Protein AF-A0A2G9TZW2-F1 (afdb_monomer)

InterPro domains:
  IPR001891 Malic oxidoreductase [PIRSF000106] (7-234)
  IPR001891 Malic oxidoreductase [PR00072] (48-66)
  IPR001891 Malic oxidoreductase [PR00072] (73-89)
  IPR001891 Malic oxidoreductase [PR00072] (104-120)
  IPR001891 Malic oxidoreductase [PR00072] (206-222)
  IPR012301 Malic enzyme, N-terminal domain [PF00390] (7-67)
  IPR012301 Malic enzyme, N-terminal domain [SM01274] (1-67)
  IPR012302 Malic enzyme, NAD-binding [PF03949] (77-234)
  IPR012302 Malic enzyme, NAD-binding [SM00919] (77-276)
  IPR015884 Malic enzyme, conserved site [PS00331] (73-89)
  IPR036291 NAD(P)-binding domain superfamily [SSF51735] (77-234)
  IPR037062 Malic enzyme, N-terminal domain superfamily [G3DSA:3.40.50.10380] (5-74)
  IPR046346 Aminoacid dehydrogenase-like, N-terminal domain superfamily [SSF53223] (7-76)

Sequence (279 aa):
MNTIFLKKYLEDPLYIGLRRKRVRGEEYERLVDNFMKAVTKKFGRDTLIQFEDFAFPNAFKFLDKYREDYCTFNDDIQGTAAVIVAGLLTTTRITKKKLCEQKFLFHGAGAAGLGIAQLMVMQMVSEGASEEQARNNIYMIDIDGLVTKKRAQNMTERHRLFAKDLPESKNLLEIVKTVKPAGLIGVSTQGGAFTAEVIKEMADINERPIIFPLSNPTSKSECTAEQAITGTDELYVRHQIYDTNYEDLINKEWKWPDEDCKAGAIPVPELERSSMGDE

Solvent-accessible surface area (backbone atoms only — not comparable to full-atom values): 16134 Å² total; per-residue (Å²): 120,72,68,61,63,54,49,52,51,62,69,36,90,83,52,88,66,79,81,62,82,84,76,67,64,68,69,42,52,51,50,52,53,50,47,57,51,49,50,32,72,72,71,35,68,81,48,78,47,77,49,73,94,54,60,59,74,55,40,54,52,51,48,72,68,36,52,89,82,40,43,48,52,37,46,63,31,52,49,47,15,50,57,50,49,54,50,52,58,55,46,27,75,73,69,73,44,57,70,63,78,42,33,36,35,29,43,16,63,46,52,40,35,49,29,30,51,53,51,47,30,55,50,12,33,75,75,70,39,51,67,67,57,26,33,68,29,38,42,38,21,45,101,86,13,47,46,19,54,81,62,26,74,82,48,56,72,80,54,43,68,38,34,34,97,58,84,83,45,70,51,66,55,61,48,44,71,69,68,58,42,48,29,43,38,30,47,58,58,46,43,56,68,54,36,62,67,41,39,31,50,36,34,76,74,22,98,70,53,41,77,43,52,64,17,72,60,78,84,16,12,16,46,52,71,68,54,55,50,61,33,54,27,91,62,45,70,53,52,75,72,51,86,69,88,76,72,84,63,89,80,61,78,80,77,72,56,77,78,81,68,44,92,71,82,62,86,71,81,85,70,80,81,78,65,94,80,86,130

Organism: Teladorsagia circumcincta (NCBI:txid45464)

Secondary structure (DSSP, 8-state):
-HHHHHHHHHH-TT--S-SSPPP-THHHHHHHHHHHHHHHHHH-TT--EEE-S--HHHHHHHHHHHTTTSSEEEIIIIIHHHHHHHHHHHHHHHH---GGGS-EEEE--SHHHHHHHHHHHHHHHHTT--HHHHHHTEEEEETTEE-BHHHHTTS-HHHHTT-BSS-----HHHHHHHH--SEEEE-S--TT-S-HHHHHHHHHH-SS-EEEE--SSGGG-SS-HHHHHHHT-TTGGGTTTS-----S-TTS-----TTTT-TTSS---------S---

Radius of gyration: 23.58 Å; Cα contacts (8 Å, |Δi|>4): 342; chains: 1; bounding box: 51×52×68 Å

Nearest PDB structures (foldseek):
  1do8-assembly1_A  TM=9.635E-01  e=6.962E-24  Homo sapiens
  1gz3-assembly1_C  TM=9.416E-01  e=6.194E-24  Homo sapiens
  7bsj-assembly1_A  TM=9.462E-01  e=1.324E-23  Homo sapiens
  6c7n-assembly1_A  TM=9.562E-01  e=6.053E-23  Sorghum bicolor
  7bsl-assembly1_B  TM=8.968E-01  e=1.221E-22  Homo sapiens

Structure (mmCIF, N/CA/C/O backbone):
data_AF-A0A2G9TZW2-F1
#
_entry.id   AF-A0A2G9TZW2-F1
#
loop_
_atom_site.group_PDB
_atom_site.id
_atom_site.type_symbol
_atom_site.label_atom_id
_atom_site.label_alt_id
_atom_site.label_comp_id
_atom_site.label_asym_id
_atom_site.label_entity_id
_atom_site.label_seq_id
_atom_site.pdbx_PDB_ins_code
_atom_site.Cartn_x
_atom_site.Cartn_y
_atom_site.Cartn_z
_atom_site.occupancy
_atom_site.B_iso_or_equiv
_atom_site.auth_seq_id
_atom_site.auth_comp_id
_atom_site.auth_asym_id
_atom_site.auth_atom_id
_atom_site.pdbx_PDB_model_num
ATOM 1 N N . MET A 1 1 ? 21.580 -6.299 3.450 1.00 36.78 1 MET A N 1
ATOM 2 C CA . MET A 1 1 ? 20.956 -7.503 2.847 1.00 36.78 1 MET A CA 1
ATOM 3 C C . MET A 1 1 ? 21.078 -7.587 1.319 1.00 36.78 1 MET A C 1
ATOM 5 O O . MET A 1 1 ? 21.349 -8.676 0.837 1.00 36.78 1 MET A O 1
ATOM 9 N N . ASN A 1 2 ? 20.975 -6.493 0.545 1.00 49.06 2 ASN A N 1
ATOM 10 C CA . ASN A 1 2 ? 20.998 -6.551 -0.936 1.00 49.06 2 ASN A CA 1
ATOM 11 C C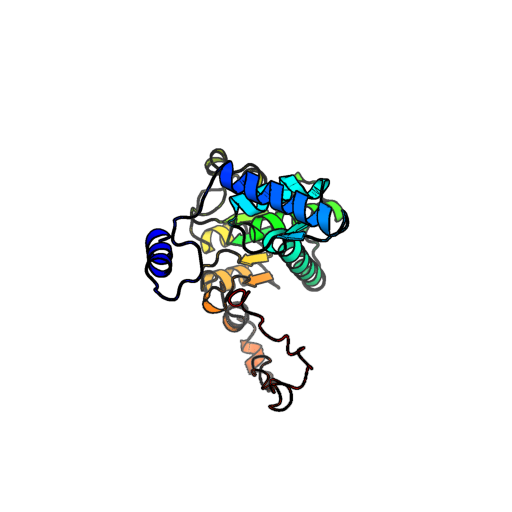 . ASN A 1 2 ? 22.300 -7.056 -1.597 1.00 49.06 2 ASN A C 1
ATOM 13 O O . ASN A 1 2 ? 22.262 -7.554 -2.720 1.00 49.06 2 ASN A O 1
ATOM 17 N N . THR A 1 3 ? 23.456 -6.953 -0.939 1.00 47.81 3 THR A N 1
ATOM 18 C CA . THR A 1 3 ? 24.751 -7.289 -1.561 1.00 47.81 3 THR A CA 1
ATOM 19 C C . THR A 1 3 ? 24.974 -8.797 -1.727 1.00 47.81 3 THR A C 1
ATOM 21 O O . THR A 1 3 ? 25.630 -9.214 -2.676 1.00 47.81 3 THR A O 1
ATOM 24 N N . ILE A 1 4 ? 24.404 -9.620 -0.839 1.00 53.19 4 ILE A N 1
ATOM 25 C CA . ILE A 1 4 ? 24.621 -11.078 -0.813 1.00 53.19 4 ILE A CA 1
ATOM 26 C C . ILE A 1 4 ? 23.813 -11.770 -1.922 1.00 53.19 4 ILE A C 1
ATOM 28 O O . ILE A 1 4 ? 24.345 -12.607 -2.645 1.00 53.19 4 ILE A O 1
ATOM 32 N N . PHE A 1 5 ? 22.555 -11.363 -2.123 1.00 55.28 5 PHE A N 1
ATOM 33 C CA . PHE A 1 5 ? 21.694 -11.917 -3.176 1.00 55.28 5 PHE A CA 1
ATOM 34 C C . PHE A 1 5 ? 22.174 -11.569 -4.586 1.00 55.28 5 PHE A C 1
ATOM 36 O O . PHE A 1 5 ? 22.116 -12.409 -5.479 1.00 55.28 5 PHE A O 1
ATOM 43 N N . LEU A 1 6 ? 22.683 -10.350 -4.795 1.00 63.16 6 LEU A N 1
ATOM 44 C CA . LEU A 1 6 ? 23.207 -9.958 -6.104 1.00 63.16 6 LEU A CA 1
ATOM 45 C C . LEU A 1 6 ? 24.474 -10.751 -6.455 1.00 63.16 6 LEU A C 1
ATOM 47 O O . LEU A 1 6 ? 24.647 -11.158 -7.599 1.00 63.16 6 LEU A O 1
ATOM 51 N N . LYS A 1 7 ? 25.337 -10.992 -5.460 1.00 70.75 7 LYS A N 1
ATOM 52 C CA . LYS A 1 7 ? 26.561 -11.780 -5.619 1.00 70.75 7 LYS A CA 1
ATOM 53 C C . LYS A 1 7 ? 26.242 -13.229 -6.005 1.00 70.75 7 LYS A C 1
ATOM 55 O O . LYS A 1 7 ? 26.821 -13.721 -6.965 1.00 70.75 7 LYS A O 1
ATOM 60 N N . LYS A 1 8 ? 25.233 -13.836 -5.362 1.00 83.25 8 LYS A N 1
ATOM 61 C CA . LYS A 1 8 ? 24.750 -15.193 -5.674 1.00 83.25 8 LYS A CA 1
ATOM 62 C C . LYS A 1 8 ? 24.439 -15.377 -7.164 1.00 83.25 8 LYS A C 1
ATOM 64 O O . LYS A 1 8 ? 24.926 -16.327 -7.752 1.00 83.25 8 LYS A O 1
ATOM 69 N N . TYR A 1 9 ? 23.673 -14.473 -7.779 1.00 87.06 9 TYR A N 1
ATOM 70 C CA . TYR A 1 9 ? 23.316 -14.606 -9.199 1.00 87.06 9 TYR A CA 1
ATOM 71 C C . TYR A 1 9 ? 24.458 -14.244 -10.153 1.00 87.06 9 TYR A C 1
ATOM 73 O O . TYR A 1 9 ? 24.595 -14.855 -11.204 1.00 87.06 9 TYR A O 1
ATOM 81 N N . LEU A 1 10 ? 25.294 -13.260 -9.810 1.00 90.50 10 LEU A N 1
ATOM 82 C CA . LEU A 1 10 ? 26.418 -12.878 -10.672 1.00 90.50 10 LEU A CA 1
ATOM 83 C C . LEU A 1 10 ? 27.490 -13.974 -10.758 1.00 90.50 10 LEU A C 1
ATOM 85 O O . LEU A 1 10 ? 28.136 -14.109 -11.800 1.00 90.50 10 LEU A O 1
ATOM 89 N N . GLU A 1 11 ? 27.650 -14.750 -9.686 1.00 92.12 11 GLU A N 1
ATOM 90 C CA . GLU A 1 11 ? 28.592 -15.870 -9.586 1.00 92.12 11 GLU A CA 1
ATOM 91 C C . GLU A 1 11 ? 27.993 -17.206 -10.049 1.00 92.12 11 GLU A C 1
ATOM 93 O O . GLU A 1 11 ? 28.741 -18.135 -10.339 1.00 92.12 11 GLU A O 1
ATOM 98 N N . ASP A 1 12 ? 26.667 -17.306 -10.170 1.00 93.25 12 ASP A N 1
ATOM 99 C CA . ASP A 1 12 ? 25.988 -18.526 -10.605 1.00 93.25 12 ASP A CA 1
ATOM 100 C C . ASP A 1 12 ? 26.312 -18.831 -12.082 1.00 93.25 12 ASP A C 1
ATOM 102 O O . ASP A 1 12 ? 25.974 -18.023 -12.959 1.00 93.25 12 ASP A O 1
ATOM 106 N N . PRO A 1 13 ? 26.957 -19.969 -12.411 1.00 93.94 13 PRO A N 1
ATOM 107 C CA . PRO A 1 13 ? 27.289 -20.324 -13.790 1.00 93.94 13 PRO A CA 1
ATOM 108 C C . PRO A 1 13 ? 26.048 -20.512 -14.675 1.00 93.94 13 PRO A C 1
ATOM 110 O O . PRO A 1 13 ? 26.146 -20.330 -15.887 1.00 93.94 13 PRO A O 1
ATOM 113 N N . LEU A 1 14 ? 24.879 -20.782 -14.088 1.00 95.12 14 LEU A N 1
ATOM 114 C CA . LEU A 1 14 ? 23.610 -20.950 -14.799 1.00 95.12 14 LEU A CA 1
ATOM 115 C C . LEU A 1 14 ? 22.842 -19.633 -14.992 1.00 95.12 14 LEU A C 1
ATOM 117 O O . LEU A 1 14 ? 21.793 -19.620 -15.636 1.00 95.12 14 LEU A O 1
ATOM 121 N N . TYR A 1 15 ? 23.341 -18.507 -14.470 1.00 93.25 15 TYR A N 1
ATOM 122 C CA . TYR A 1 15 ? 22.690 -17.212 -14.662 1.00 93.25 15 TYR A CA 1
ATOM 123 C C . TYR A 1 15 ? 22.727 -16.766 -16.132 1.00 93.25 15 TYR A C 1
ATOM 125 O O . TYR A 1 15 ? 23.794 -16.524 -16.699 1.00 93.25 15 TYR A O 1
ATOM 133 N N . ILE A 1 16 ? 21.539 -16.609 -16.724 1.00 95.31 16 ILE A N 1
ATOM 134 C CA . ILE A 1 16 ? 21.331 -16.257 -18.142 1.00 95.31 16 ILE A CA 1
ATOM 135 C C . ILE A 1 16 ? 21.300 -14.745 -18.420 1.00 95.31 16 ILE A C 1
ATOM 137 O O . ILE A 1 16 ? 21.176 -14.320 -19.566 1.00 95.31 16 ILE A O 1
ATOM 141 N N . GLY A 1 17 ? 21.359 -13.915 -17.375 1.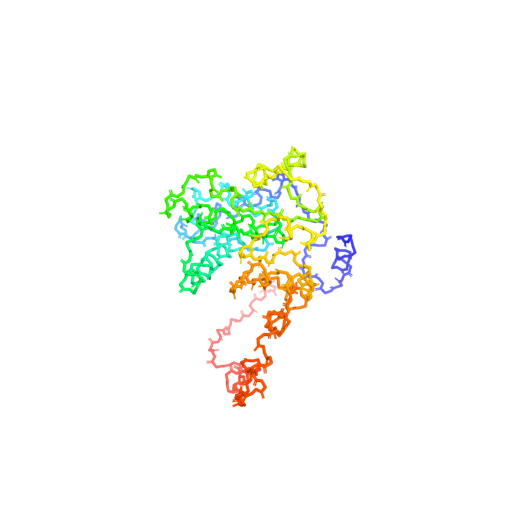00 93.88 17 GLY A N 1
ATOM 142 C CA . GLY A 1 17 ? 21.309 -12.461 -17.505 1.00 93.88 17 GLY A CA 1
ATOM 143 C C . GLY A 1 17 ? 22.675 -11.821 -17.761 1.00 93.88 17 GLY A C 1
ATOM 144 O O . GLY A 1 17 ? 23.725 -12.462 -17.726 1.00 93.88 17 GLY A O 1
ATOM 145 N N . LEU A 1 18 ? 22.678 -10.499 -17.953 1.00 93.62 18 LEU A N 1
ATOM 146 C CA . LEU A 1 18 ? 23.921 -9.731 -18.031 1.00 93.62 18 LEU A CA 1
ATOM 147 C C . LEU A 1 18 ? 24.668 -9.808 -16.691 1.00 93.62 18 LEU A C 1
ATOM 149 O O . LEU A 1 18 ? 24.161 -9.344 -15.669 1.00 93.62 18 LEU A O 1
ATOM 153 N N . ARG A 1 19 ? 25.899 -10.332 -16.703 1.00 93.62 19 ARG A N 1
ATOM 154 C CA . ARG A 1 19 ? 26.764 -10.482 -15.516 1.00 93.62 19 ARG A CA 1
ATOM 155 C C . ARG A 1 19 ? 27.387 -9.155 -15.075 1.00 93.62 19 ARG A C 1
ATOM 157 O O . ARG A 1 19 ? 28.601 -8.975 -15.069 1.00 93.62 19 ARG A O 1
ATOM 164 N N . ARG A 1 20 ? 26.537 -8.198 -14.714 1.00 91.31 20 ARG A N 1
ATOM 165 C CA . ARG A 1 20 ? 26.920 -6.882 -14.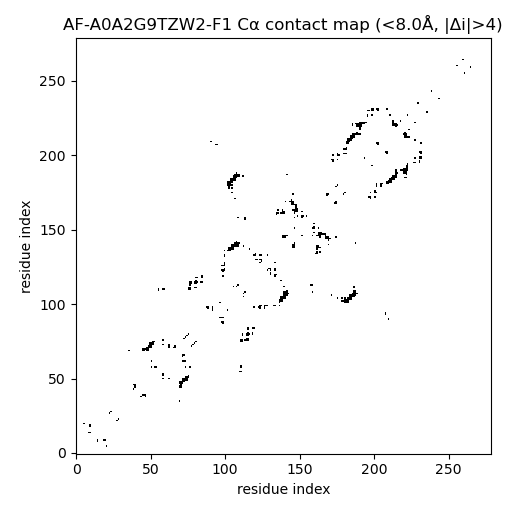191 1.00 91.31 20 ARG A CA 1
ATOM 166 C C . ARG A 1 20 ? 25.906 -6.387 -13.168 1.00 91.31 20 ARG A C 1
ATOM 168 O O . ARG A 1 20 ? 24.761 -6.834 -13.128 1.00 91.31 20 ARG A O 1
ATOM 175 N N . LYS A 1 21 ? 26.308 -5.412 -12.351 1.00 91.69 21 LYS A N 1
ATOM 176 C CA . LYS A 1 21 ? 25.358 -4.695 -11.490 1.00 91.69 21 LYS A CA 1
ATOM 177 C C . LYS A 1 21 ? 24.319 -3.973 -12.352 1.00 91.69 21 LYS A C 1
ATOM 179 O O . LYS A 1 21 ? 24.602 -3.562 -13.476 1.00 91.69 21 LYS A O 1
ATOM 184 N N . ARG A 1 22 ? 23.109 -3.811 -11.810 1.00 92.44 22 ARG A N 1
ATOM 185 C CA . ARG A 1 22 ? 22.020 -3.131 -12.517 1.00 92.44 22 ARG A CA 1
ATOM 186 C C . ARG A 1 22 ? 22.406 -1.679 -12.817 1.00 92.44 22 ARG A C 1
ATOM 188 O O . ARG A 1 22 ? 22.828 -0.959 -11.917 1.00 92.44 22 ARG A O 1
ATOM 195 N N . VAL A 1 23 ? 22.192 -1.264 -14.061 1.00 94.38 23 VAL A N 1
ATOM 196 C CA . VAL A 1 23 ? 22.329 0.131 -14.500 1.00 94.38 23 VAL A CA 1
ATOM 197 C C . VAL A 1 23 ? 21.243 0.992 -13.838 1.00 94.38 23 VAL A C 1
ATOM 199 O O . VAL A 1 23 ? 20.146 0.507 -13.523 1.00 94.38 23 VAL A O 1
ATOM 202 N N . ARG A 1 24 ? 21.574 2.256 -13.565 1.00 93.44 24 ARG A N 1
ATOM 203 C CA . ARG A 1 24 ? 20.726 3.255 -12.896 1.00 93.44 24 ARG A CA 1
ATOM 204 C C . ARG A 1 24 ? 20.921 4.623 -13.554 1.00 93.44 24 ARG A C 1
ATOM 206 O O . ARG A 1 24 ? 21.894 4.818 -14.273 1.00 93.44 24 ARG A O 1
ATOM 213 N N . GLY A 1 25 ? 20.016 5.556 -13.269 1.00 94.88 25 GLY A N 1
ATOM 214 C CA . GLY A 1 25 ? 20.055 6.911 -13.818 1.00 94.88 25 GLY A CA 1
ATOM 215 C C . GLY A 1 25 ? 19.659 6.963 -15.292 1.00 94.88 25 GLY A C 1
ATOM 216 O O . GLY A 1 25 ? 18.919 6.105 -15.777 1.00 94.88 25 GLY A O 1
ATOM 217 N N . GLU A 1 26 ? 20.179 7.961 -16.001 1.00 96.62 26 GLU A N 1
ATOM 218 C CA . GLU A 1 26 ? 19.760 8.313 -17.362 1.00 96.62 26 GLU A CA 1
ATOM 219 C C . GLU A 1 26 ? 19.862 7.159 -18.362 1.00 96.62 26 GLU A C 1
ATOM 221 O O . GLU A 1 26 ? 18.989 7.007 -19.211 1.00 96.62 26 GLU A O 1
ATOM 226 N N . GLU A 1 27 ? 20.886 6.307 -18.261 1.00 97.25 27 GLU A N 1
ATOM 227 C CA . GLU A 1 27 ? 21.040 5.171 -19.178 1.00 97.25 27 GLU A CA 1
ATOM 228 C C . GLU A 1 27 ? 19.876 4.175 -19.044 1.00 97.25 27 GLU A C 1
ATOM 230 O O . GLU A 1 27 ? 19.340 3.704 -20.049 1.00 97.25 27 GLU A O 1
ATOM 235 N N . TYR A 1 28 ? 19.448 3.893 -17.810 1.00 96.75 28 TYR A N 1
ATOM 236 C CA . TYR A 1 28 ? 18.304 3.021 -17.542 1.00 96.75 28 TYR A CA 1
ATOM 237 C C . TYR A 1 28 ? 16.990 3.672 -17.981 1.00 96.75 28 TYR A C 1
ATOM 239 O O . TYR A 1 28 ? 16.150 3.022 -18.595 1.00 96.75 28 TYR A O 1
ATOM 247 N N . GLU A 1 29 ? 16.825 4.964 -17.717 1.00 96.56 29 GLU A N 1
ATOM 248 C CA . GLU A 1 29 ? 15.613 5.698 -18.091 1.00 96.56 29 GLU A CA 1
ATOM 249 C C . GLU A 1 29 ? 15.457 5.804 -19.605 1.00 96.56 29 GLU A C 1
ATOM 251 O O . GLU A 1 29 ? 14.374 5.551 -20.127 1.00 96.56 29 GLU A O 1
ATOM 256 N N . ARG A 1 30 ? 16.557 6.065 -20.317 1.00 98.06 30 ARG A N 1
ATOM 257 C CA . ARG A 1 30 ? 16.596 6.087 -21.780 1.00 98.06 30 ARG A CA 1
ATOM 258 C C . ARG A 1 30 ? 16.253 4.727 -22.383 1.00 98.06 30 ARG A C 1
ATOM 260 O O . ARG A 1 30 ? 15.602 4.678 -23.424 1.00 98.06 30 ARG A O 1
ATOM 267 N N . LEU A 1 31 ? 16.682 3.630 -21.753 1.00 98.31 31 LEU A N 1
ATOM 268 C CA . LEU A 1 31 ? 16.293 2.285 -22.182 1.00 98.31 31 LEU A CA 1
ATOM 269 C C . LEU A 1 31 ? 14.773 2.103 -22.094 1.00 98.31 31 LEU A C 1
ATOM 271 O O . LEU A 1 31 ? 14.167 1.659 -23.067 1.00 98.31 31 LEU A O 1
ATOM 275 N N . VAL A 1 32 ? 14.164 2.474 -20.964 1.00 98.00 32 VAL A N 1
ATOM 276 C CA . VAL A 1 32 ? 12.708 2.362 -20.781 1.00 98.00 32 VAL A CA 1
ATOM 277 C C . VAL A 1 32 ? 11.967 3.291 -21.749 1.00 98.00 32 VAL A C 1
ATOM 279 O O . VAL A 1 32 ? 11.031 2.848 -22.405 1.00 98.00 32 VAL A O 1
ATOM 282 N N . ASP A 1 33 ? 12.430 4.529 -21.942 1.00 98.31 33 ASP A N 1
ATOM 283 C CA . ASP A 1 33 ? 11.847 5.465 -22.916 1.00 98.31 33 ASP A CA 1
ATOM 284 C C . ASP A 1 33 ? 11.848 4.899 -24.338 1.00 98.31 33 ASP A C 1
ATOM 286 O O . ASP A 1 33 ? 10.854 4.976 -25.065 1.00 98.31 33 ASP A O 1
ATOM 290 N N . ASN A 1 34 ? 12.980 4.331 -24.754 1.00 98.56 34 ASN A N 1
ATOM 291 C CA . ASN A 1 34 ? 13.113 3.744 -26.080 1.00 98.56 34 ASN A CA 1
ATOM 292 C C . ASN A 1 34 ? 12.253 2.488 -26.228 1.00 98.56 34 ASN A C 1
ATOM 294 O O . ASN A 1 34 ? 11.700 2.276 -27.304 1.00 98.56 34 ASN A O 1
ATOM 298 N N . PHE A 1 35 ? 12.099 1.696 -25.165 1.00 98.50 35 PHE A N 1
ATOM 299 C CA . PHE A 1 35 ? 11.183 0.560 -25.149 1.00 98.50 35 PHE A CA 1
ATOM 300 C C . PHE A 1 35 ? 9.730 1.008 -25.375 1.00 98.50 35 PHE A C 1
ATOM 302 O O . PHE A 1 35 ? 9.099 0.526 -26.314 1.00 98.50 35 PHE A O 1
ATOM 309 N N . MET A 1 36 ? 9.236 1.993 -24.613 1.00 98.31 36 MET A N 1
ATOM 310 C CA . MET A 1 36 ? 7.868 2.521 -24.764 1.00 98.31 36 MET A CA 1
ATOM 311 C C . MET A 1 36 ? 7.607 3.029 -26.192 1.00 98.31 36 MET A C 1
ATOM 313 O O . MET A 1 36 ? 6.595 2.698 -26.821 1.00 98.31 36 MET A O 1
ATOM 317 N N . LYS A 1 37 ? 8.567 3.780 -26.750 1.00 98.38 37 LYS A N 1
ATOM 318 C CA . LYS A 1 37 ? 8.513 4.280 -28.134 1.00 98.38 37 LYS A CA 1
ATOM 319 C C . LYS A 1 37 ? 8.538 3.153 -29.164 1.00 98.38 37 LYS A C 1
ATOM 321 O O . LYS A 1 37 ? 7.800 3.208 -30.143 1.00 98.38 37 LYS A O 1
ATOM 326 N N . ALA A 1 38 ? 9.395 2.150 -28.985 1.00 98.62 38 ALA A N 1
ATOM 327 C CA . ALA A 1 38 ? 9.546 1.055 -29.938 1.00 98.62 38 ALA A CA 1
ATOM 328 C C . ALA A 1 38 ? 8.298 0.165 -29.986 1.00 98.62 38 ALA A C 1
ATOM 330 O O . ALA A 1 38 ? 7.826 -0.147 -31.079 1.00 98.62 38 ALA A O 1
ATOM 331 N N . VAL A 1 39 ? 7.744 -0.189 -28.821 1.00 98.38 39 VAL A N 1
ATOM 332 C CA . VAL A 1 39 ? 6.527 -1.007 -28.711 1.00 98.38 39 VAL A CA 1
ATOM 333 C C . VAL A 1 39 ? 5.363 -0.311 -29.408 1.00 98.38 39 VAL A C 1
ATOM 335 O O . VAL A 1 39 ? 4.781 -0.872 -30.332 1.00 98.38 39 VAL A O 1
ATOM 338 N N . THR A 1 40 ? 5.088 0.948 -29.064 1.00 97.88 40 THR A N 1
ATOM 339 C CA . THR A 1 40 ? 3.978 1.690 -29.686 1.00 97.88 40 THR A CA 1
ATOM 340 C C . THR A 1 40 ? 4.199 2.000 -31.163 1.00 97.88 40 THR A C 1
ATOM 342 O O . THR A 1 40 ? 3.245 1.989 -31.938 1.00 97.88 40 THR A O 1
ATOM 345 N N . LYS A 1 41 ? 5.447 2.222 -31.600 1.00 98.12 41 LYS A N 1
ATOM 346 C CA . LYS A 1 41 ? 5.771 2.368 -33.029 1.00 98.12 41 LYS A CA 1
ATOM 347 C C . LYS A 1 41 ? 5.516 1.078 -33.812 1.00 98.12 41 LYS A C 1
ATOM 349 O O . LYS A 1 41 ? 5.153 1.151 -34.983 1.00 98.12 41 LYS A O 1
ATOM 354 N N . LYS A 1 42 ? 5.748 -0.087 -33.202 1.00 98.31 42 LYS A N 1
ATOM 355 C CA . LYS A 1 42 ? 5.620 -1.392 -33.863 1.00 98.31 42 LYS A CA 1
ATOM 356 C C . LYS A 1 42 ? 4.192 -1.935 -33.839 1.00 98.31 42 LYS A C 1
ATOM 358 O O . LYS A 1 42 ? 3.758 -2.486 -34.846 1.00 98.31 42 LYS A O 1
ATOM 363 N N . PHE A 1 43 ? 3.505 -1.805 -32.707 1.00 97.94 43 PHE A N 1
ATOM 364 C CA . PHE A 1 43 ? 2.227 -2.470 -32.436 1.00 97.94 43 PHE A CA 1
ATOM 365 C C . PHE A 1 43 ? 1.036 -1.504 -32.349 1.00 97.94 43 PHE A C 1
ATOM 367 O O . PHE A 1 43 ? -0.105 -1.946 -32.301 1.00 97.94 43 PHE A O 1
ATOM 374 N N . GLY A 1 44 ? 1.281 -0.192 -32.406 1.00 96.69 44 GLY A N 1
ATOM 375 C CA . GLY A 1 44 ? 0.250 0.843 -32.342 1.00 96.69 44 GLY A CA 1
ATOM 376 C C . GLY A 1 44 ? 0.170 1.517 -30.974 1.00 96.69 44 GLY A C 1
ATOM 377 O O . GLY A 1 44 ? 0.628 0.985 -29.960 1.00 96.69 44 GLY A O 1
ATOM 378 N N . ARG A 1 45 ? -0.407 2.724 -30.947 1.00 94.94 45 ARG A N 1
ATOM 379 C CA . ARG A 1 45 ? -0.525 3.547 -29.729 1.00 94.94 45 ARG A CA 1
ATOM 380 C C . ARG A 1 45 ? -1.439 2.941 -28.667 1.00 94.94 45 ARG A C 1
ATOM 382 O O . ARG A 1 45 ? -1.182 3.152 -27.488 1.00 94.94 45 ARG A O 1
ATOM 389 N N . ASP A 1 46 ? -2.409 2.136 -29.084 1.00 95.25 46 ASP A N 1
ATOM 390 C CA . ASP A 1 46 ? -3.378 1.482 -28.197 1.00 95.25 46 ASP A CA 1
ATOM 391 C C . ASP A 1 46 ? -2.840 0.183 -27.570 1.00 95.25 46 ASP A C 1
ATOM 393 O O . ASP A 1 46 ? -3.566 -0.531 -26.883 1.00 95.25 46 ASP A O 1
ATOM 397 N N . THR A 1 47 ? -1.564 -0.149 -27.802 1.00 98.19 47 THR A N 1
ATOM 398 C CA . THR A 1 47 ? -0.929 -1.320 -27.186 1.00 98.19 47 THR A CA 1
ATOM 399 C C . THR A 1 47 ? -0.856 -1.134 -25.675 1.00 98.19 47 THR A C 1
ATOM 401 O O . THR A 1 47 ? -0.174 -0.226 -25.198 1.00 98.19 47 THR A O 1
ATOM 404 N N . LEU A 1 48 ? -1.506 -2.031 -24.934 1.00 98.00 48 LEU A N 1
ATOM 405 C CA . LEU A 1 48 ? -1.430 -2.079 -23.480 1.00 98.00 48 LEU A CA 1
ATOM 406 C C . LEU A 1 48 ? -0.026 -2.501 -23.026 1.00 98.00 48 LEU A C 1
ATOM 408 O O . LEU A 1 48 ? 0.458 -3.573 -23.391 1.00 98.00 48 LEU A O 1
ATOM 412 N N . ILE A 1 49 ? 0.608 -1.676 -22.194 1.00 98.19 49 ILE A N 1
ATOM 413 C CA . ILE A 1 49 ? 1.898 -1.973 -21.562 1.00 98.19 49 ILE A CA 1
ATOM 414 C C . ILE A 1 49 ? 1.695 -2.024 -20.048 1.00 98.19 49 ILE A C 1
ATOM 416 O O . ILE A 1 49 ? 1.511 -0.990 -19.410 1.00 98.19 49 ILE A O 1
ATOM 420 N N . GLN A 1 50 ? 1.745 -3.218 -19.464 1.00 97.38 50 GLN A N 1
ATOM 421 C CA . GLN A 1 50 ? 1.683 -3.409 -18.015 1.00 97.38 50 GLN A CA 1
ATOM 422 C C . GLN A 1 50 ? 3.098 -3.404 -17.419 1.00 97.38 50 GLN A C 1
ATOM 424 O O . GLN A 1 50 ? 3.966 -4.159 -17.860 1.00 97.38 50 GLN A O 1
ATOM 429 N N . PHE A 1 51 ? 3.333 -2.558 -16.415 1.00 95.38 51 PHE A N 1
ATOM 430 C CA . PHE A 1 51 ? 4.552 -2.588 -15.604 1.00 95.38 51 PHE A CA 1
ATOM 431 C C . PHE A 1 51 ? 4.370 -3.520 -14.405 1.00 95.38 51 PHE A C 1
ATOM 433 O O . PHE A 1 51 ? 3.424 -3.328 -13.648 1.00 95.38 51 PHE A O 1
ATOM 440 N N . GLU A 1 52 ? 5.332 -4.415 -14.182 1.00 92.12 52 GLU A N 1
ATOM 441 C CA . GLU A 1 52 ? 5.298 -5.437 -13.126 1.00 92.12 52 GLU A CA 1
ATOM 442 C C . GLU A 1 52 ? 6.656 -5.551 -12.419 1.00 92.12 52 GLU A C 1
ATOM 444 O O . GLU A 1 52 ? 7.701 -5.451 -13.076 1.00 92.12 52 GLU A O 1
ATOM 449 N N . ASP A 1 53 ? 6.666 -5.772 -11.102 1.00 86.81 53 ASP A N 1
ATOM 450 C CA . ASP A 1 53 ? 7.854 -6.101 -10.299 1.00 86.81 53 ASP A CA 1
ATOM 451 C C . ASP A 1 53 ? 8.988 -5.051 -10.368 1.00 86.81 53 ASP A C 1
ATOM 453 O O . ASP A 1 53 ? 10.188 -5.326 -10.197 1.00 86.81 53 ASP A O 1
ATOM 457 N N . PHE A 1 54 ? 8.629 -3.783 -10.593 1.00 88.88 54 PHE A N 1
ATOM 458 C CA . PHE A 1 54 ? 9.585 -2.681 -10.518 1.00 88.88 54 PHE A CA 1
ATOM 459 C C . PHE A 1 54 ? 9.860 -2.307 -9.061 1.00 88.88 54 PHE A C 1
ATOM 461 O O . PHE A 1 54 ? 8.964 -2.178 -8.232 1.00 88.88 54 PHE A O 1
ATOM 468 N N . ALA A 1 55 ? 11.129 -2.025 -8.748 1.00 84.12 55 ALA A N 1
ATOM 469 C CA . ALA A 1 55 ? 11.481 -1.462 -7.448 1.00 84.12 55 ALA A CA 1
ATOM 470 C C . ALA A 1 55 ? 10.676 -0.176 -7.188 1.00 84.12 55 ALA A C 1
ATOM 472 O O . ALA A 1 55 ? 10.589 0.676 -8.072 1.00 84.12 55 ALA A O 1
ATOM 473 N N . PHE A 1 56 ? 10.168 -0.017 -5.961 1.00 78.69 56 PHE A N 1
ATOM 474 C CA . PHE A 1 56 ? 9.240 1.049 -5.556 1.00 78.69 56 PHE A CA 1
ATOM 475 C C . PHE A 1 56 ? 9.501 2.441 -6.172 1.00 78.69 56 P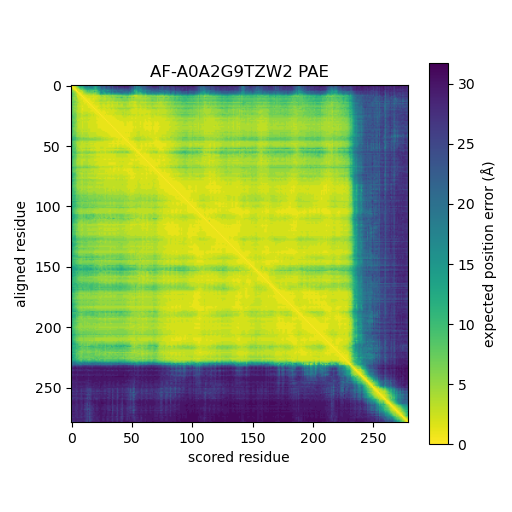HE A C 1
ATOM 477 O O . PHE A 1 56 ? 8.573 2.995 -6.764 1.00 78.69 56 PHE A O 1
ATOM 484 N N . PRO A 1 57 ? 10.727 3.016 -6.118 1.00 83.81 57 PRO A N 1
ATOM 485 C CA . PRO A 1 57 ? 10.966 4.342 -6.690 1.00 83.81 57 PRO A CA 1
ATOM 486 C C . PRO A 1 57 ? 10.765 4.390 -8.209 1.00 83.81 57 PRO A C 1
ATOM 488 O O . PRO A 1 57 ? 10.310 5.397 -8.740 1.00 83.81 57 PRO A O 1
ATOM 491 N N . ASN A 1 58 ? 11.094 3.302 -8.908 1.00 89.69 58 ASN A N 1
ATOM 492 C CA . ASN A 1 58 ? 10.967 3.210 -10.358 1.00 89.69 58 ASN A CA 1
ATOM 493 C C . ASN A 1 58 ? 9.522 2.942 -10.784 1.00 89.69 58 ASN A C 1
ATOM 495 O O . ASN A 1 58 ? 9.101 3.501 -11.791 1.00 89.69 58 ASN A O 1
ATOM 499 N N . ALA A 1 59 ? 8.777 2.126 -10.029 1.00 89.06 59 ALA A N 1
ATOM 500 C CA . ALA A 1 59 ? 7.380 1.817 -10.329 1.00 89.06 59 ALA A CA 1
ATOM 501 C C . ALA A 1 59 ? 6.537 3.101 -10.385 1.00 89.06 59 ALA A C 1
ATOM 503 O O . ALA A 1 59 ? 5.944 3.405 -11.416 1.00 89.06 59 ALA A O 1
ATOM 504 N N . PHE A 1 60 ? 6.590 3.926 -9.330 1.00 88.44 60 PHE A N 1
ATOM 505 C CA . PHE A 1 60 ? 5.897 5.219 -9.324 1.00 88.44 60 PHE A CA 1
ATOM 506 C C . PHE A 1 60 ? 6.453 6.192 -10.360 1.00 88.44 60 PHE A C 1
ATOM 508 O O . PHE A 1 60 ? 5.677 6.830 -11.061 1.00 88.44 60 PHE A O 1
ATOM 515 N N . LYS A 1 61 ? 7.783 6.284 -10.497 1.00 92.38 61 LYS A N 1
ATOM 516 C CA . LYS A 1 61 ? 8.405 7.184 -11.474 1.00 92.38 61 LYS A CA 1
ATOM 517 C C . LYS A 1 61 ? 7.924 6.909 -12.899 1.00 92.38 61 LYS A C 1
ATOM 519 O O . LYS A 1 61 ? 7.611 7.851 -13.619 1.00 92.38 61 LYS A O 1
ATOM 524 N N . PHE A 1 62 ? 7.906 5.648 -13.325 1.00 95.31 62 PHE A N 1
ATOM 525 C CA . PHE A 1 62 ? 7.491 5.298 -14.682 1.00 95.31 62 PHE A CA 1
ATOM 526 C C . PHE A 1 62 ? 5.982 5.353 -14.861 1.00 95.31 62 PHE A C 1
ATOM 528 O O . PHE A 1 62 ? 5.536 5.822 -15.904 1.00 95.31 62 PHE A O 1
ATOM 535 N N . LEU A 1 63 ? 5.208 4.965 -13.844 1.00 94.12 63 LEU A N 1
ATOM 536 C CA . LEU A 1 63 ? 3.762 5.138 -13.880 1.00 94.12 63 LEU A CA 1
ATOM 537 C C . LEU A 1 63 ? 3.399 6.615 -14.072 1.00 94.12 63 LEU A C 1
ATOM 539 O O . LEU A 1 63 ? 2.689 6.940 -15.015 1.00 94.12 63 LEU A O 1
ATOM 543 N N . ASP A 1 64 ? 3.944 7.513 -13.248 1.00 93.69 64 ASP A N 1
ATOM 544 C CA . ASP A 1 64 ? 3.677 8.954 -13.339 1.00 93.69 64 ASP A CA 1
ATOM 545 C C . ASP A 1 64 ? 4.152 9.548 -14.671 1.00 93.69 64 ASP A C 1
ATOM 547 O O . ASP A 1 64 ? 3.501 10.434 -15.218 1.00 93.69 64 ASP A O 1
ATOM 551 N N . LYS A 1 65 ? 5.266 9.044 -15.217 1.00 96.50 65 LYS A N 1
ATOM 552 C CA . LYS A 1 65 ? 5.818 9.521 -16.489 1.00 96.50 65 LYS A CA 1
ATOM 553 C C . LYS A 1 65 ? 4.982 9.112 -17.702 1.00 96.50 65 LYS A C 1
ATOM 555 O O . LYS A 1 65 ? 4.897 9.893 -18.639 1.00 96.50 65 LYS A O 1
ATOM 560 N N . TYR A 1 66 ? 4.439 7.894 -17.732 1.00 97.50 66 TYR A N 1
ATOM 561 C CA . TYR A 1 66 ? 3.864 7.331 -18.962 1.00 97.50 66 TYR A CA 1
ATOM 562 C C . TYR A 1 66 ? 2.337 7.241 -18.975 1.00 97.50 66 TYR A C 1
ATOM 564 O O . TYR A 1 66 ? 1.773 7.115 -20.060 1.00 97.50 66 TYR A O 1
ATOM 572 N N . ARG A 1 67 ? 1.667 7.313 -17.818 1.00 94.81 67 ARG A N 1
ATOM 573 C CA . ARG A 1 67 ? 0.209 7.111 -17.692 1.00 94.81 67 ARG A CA 1
ATOM 574 C C . ARG A 1 67 ? -0.663 8.028 -18.558 1.00 94.81 67 ARG A C 1
ATOM 576 O O . ARG A 1 67 ? -1.756 7.621 -18.920 1.00 94.81 67 ARG A O 1
ATOM 583 N N . GLU A 1 68 ? -0.197 9.235 -18.879 1.00 95.62 68 GLU A N 1
ATOM 584 C CA . GLU A 1 68 ? -0.961 10.197 -19.693 1.00 95.62 68 GLU A CA 1
ATOM 585 C C . GLU A 1 68 ? -0.647 10.086 -21.200 1.00 95.62 68 GLU A C 1
ATOM 587 O O . GLU A 1 68 ? -1.420 10.557 -22.028 1.00 95.62 68 GLU A O 1
ATOM 592 N N . ASP A 1 69 ? 0.468 9.443 -21.570 1.00 95.50 69 ASP A N 1
ATOM 593 C CA . ASP A 1 69 ? 0.975 9.389 -22.953 1.00 95.50 69 ASP A CA 1
ATOM 594 C C . ASP A 1 69 ? 0.839 8.002 -23.615 1.00 95.50 69 ASP A C 1
ATOM 596 O O . ASP A 1 69 ? 0.939 7.878 -24.845 1.00 95.50 69 ASP A O 1
ATOM 600 N N . TYR A 1 70 ? 0.665 6.950 -22.810 1.00 97.56 70 TYR A N 1
ATOM 601 C CA . TYR A 1 70 ? 0.632 5.548 -23.232 1.00 97.56 70 TYR A CA 1
ATOM 602 C C . TYR A 1 70 ? -0.544 4.812 -22.587 1.00 97.56 70 TYR A C 1
ATOM 604 O O . TYR A 1 70 ? -0.915 5.094 -21.450 1.00 97.56 70 TYR A O 1
ATOM 612 N N . CYS A 1 71 ? -1.078 3.796 -23.275 1.00 97.44 71 CYS A N 1
ATOM 613 C CA . CYS A 1 71 ? -1.994 2.835 -22.663 1.00 97.44 71 CYS A CA 1
ATOM 614 C C . CYS A 1 71 ? -1.203 1.943 -21.694 1.00 97.44 71 CYS A C 1
ATOM 616 O O . CYS A 1 71 ? -0.652 0.909 -22.073 1.00 97.44 71 CYS A O 1
ATOM 618 N N . THR A 1 72 ? -1.056 2.389 -20.448 1.00 96.69 72 THR A N 1
ATOM 619 C CA . THR A 1 72 ? -0.224 1.708 -19.459 1.00 96.69 72 THR A CA 1
ATOM 620 C C . THR A 1 72 ? -0.818 1.769 -18.065 1.00 96.69 72 THR A C 1
ATOM 622 O O . THR A 1 72 ? -1.513 2.716 -17.700 1.00 96.69 72 THR A O 1
ATOM 625 N N . PHE A 1 73 ? -0.518 0.742 -17.282 1.00 95.44 73 PHE A N 1
ATOM 626 C CA . PHE A 1 73 ? -0.825 0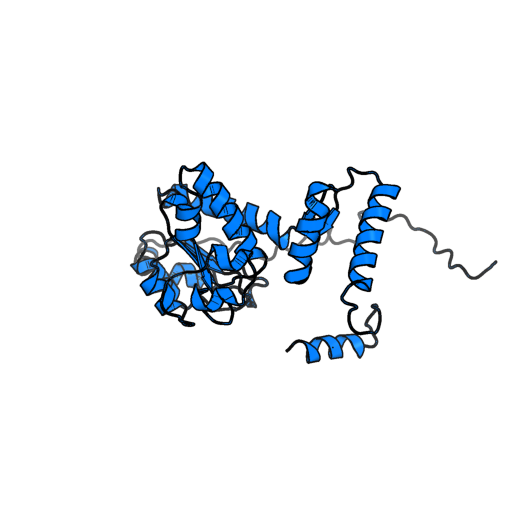.678 -15.864 1.00 95.44 73 PHE A CA 1
ATOM 627 C C . PHE A 1 73 ? 0.244 -0.157 -15.154 1.00 95.44 73 PHE A C 1
ATOM 629 O O . PHE A 1 73 ? 1.056 -0.835 -15.792 1.00 95.44 73 PHE A O 1
ATOM 636 N N . ASN A 1 74 ? 0.258 -0.095 -13.828 1.00 94.31 74 ASN A N 1
ATOM 637 C CA . ASN A 1 74 ? 1.107 -0.942 -12.998 1.00 94.31 74 ASN A CA 1
ATOM 638 C C . ASN A 1 74 ? 0.228 -1.753 -12.042 1.00 94.31 74 ASN A C 1
ATOM 640 O O . ASN A 1 74 ? -0.541 -1.160 -11.282 1.00 94.31 74 ASN A O 1
ATOM 644 N N . ASP A 1 75 ? 0.327 -3.082 -12.083 1.00 89.69 75 ASP A N 1
ATOM 645 C CA . ASP A 1 75 ? -0.551 -3.959 -11.299 1.00 89.69 75 ASP A CA 1
ATOM 646 C C . ASP A 1 75 ? -0.218 -3.917 -9.799 1.00 89.69 75 ASP A C 1
ATOM 648 O O . ASP A 1 75 ? -1.118 -3.771 -8.968 1.00 89.69 75 ASP A O 1
ATOM 652 N N . ASP A 1 76 ? 1.074 -3.871 -9.450 1.00 85.12 76 ASP A N 1
ATOM 653 C CA . ASP A 1 76 ? 1.554 -3.732 -8.063 1.00 85.12 76 ASP A CA 1
ATOM 654 C C . ASP A 1 76 ? 0.994 -2.490 -7.337 1.00 85.12 76 ASP A C 1
ATOM 656 O O . ASP A 1 76 ? 0.850 -2.475 -6.111 1.00 85.12 76 ASP A O 1
ATOM 660 N N . ILE A 1 77 ? 0.702 -1.416 -8.080 1.00 89.31 77 ILE A N 1
ATOM 661 C CA . ILE A 1 77 ? 0.150 -0.161 -7.555 1.00 89.31 77 ILE A CA 1
ATOM 662 C C . ILE A 1 77 ? -1.367 -0.118 -7.753 1.00 89.31 77 ILE A C 1
ATOM 664 O O . ILE A 1 77 ? -2.107 0.031 -6.783 1.00 89.31 77 ILE A O 1
ATOM 668 N N . GLN A 1 78 ? -1.840 -0.183 -8.998 1.00 92.69 78 GLN A N 1
ATOM 669 C CA . GLN A 1 78 ? -3.237 0.088 -9.352 1.00 92.69 78 GLN A CA 1
ATOM 670 C C . GLN A 1 78 ? -4.114 -1.159 -9.242 1.00 92.69 78 GLN A C 1
ATOM 672 O O . GLN A 1 78 ? -5.213 -1.065 -8.696 1.00 92.69 78 GLN A O 1
ATOM 677 N N . GLY A 1 79 ? -3.635 -2.312 -9.714 1.00 91.94 79 GLY A N 1
ATOM 678 C CA . GLY A 1 79 ? -4.368 -3.579 -9.627 1.00 91.94 79 GLY A CA 1
ATOM 679 C C . GLY A 1 79 ? -4.562 -4.016 -8.179 1.00 91.94 79 GLY A C 1
ATOM 680 O O . GLY A 1 79 ? -5.691 -4.231 -7.727 1.00 91.94 79 GLY A O 1
ATOM 681 N N . THR A 1 80 ? -3.473 -3.997 -7.408 1.00 90.69 80 THR A N 1
ATOM 682 C CA . THR A 1 80 ? -3.488 -4.258 -5.964 1.00 90.69 80 THR A CA 1
ATOM 683 C C . THR A 1 80 ? -4.408 -3.279 -5.229 1.00 90.69 80 THR A C 1
ATOM 685 O O . THR A 1 80 ? -5.224 -3.695 -4.408 1.00 90.69 80 THR A O 1
ATOM 688 N N . ALA A 1 81 ? -4.357 -1.979 -5.539 1.00 94.06 81 ALA A N 1
ATOM 689 C CA . ALA A 1 81 ? -5.282 -1.017 -4.941 1.00 94.06 81 ALA A CA 1
ATOM 690 C C . ALA A 1 81 ? -6.748 -1.361 -5.235 1.00 94.06 81 ALA A C 1
ATOM 692 O O . ALA A 1 81 ? -7.566 -1.383 -4.312 1.00 94.06 81 ALA A O 1
ATOM 693 N N . ALA A 1 82 ? -7.075 -1.661 -6.494 1.00 94.69 82 ALA A N 1
ATOM 694 C CA . ALA A 1 82 ? -8.439 -1.947 -6.924 1.00 94.69 82 ALA A CA 1
ATOM 695 C C . ALA A 1 82 ? -9.035 -3.163 -6.201 1.00 94.69 82 ALA A C 1
ATOM 697 O O . ALA A 1 82 ? -10.134 -3.065 -5.647 1.00 94.69 82 ALA A O 1
ATOM 698 N N . VAL A 1 83 ? -8.307 -4.285 -6.145 1.00 94.44 83 VAL A N 1
ATOM 699 C CA . VAL A 1 83 ? -8.810 -5.511 -5.501 1.00 94.44 83 VAL A CA 1
ATOM 700 C C . VAL A 1 83 ? -8.965 -5.343 -3.987 1.00 94.44 83 VAL A C 1
ATOM 702 O O . VAL A 1 83 ? -9.960 -5.791 -3.412 1.00 94.44 83 VAL A O 1
ATOM 705 N N . ILE A 1 84 ? -8.046 -4.628 -3.330 1.00 95.38 84 ILE A N 1
ATOM 706 C CA . ILE A 1 84 ? -8.131 -4.401 -1.884 1.00 95.38 84 ILE A CA 1
ATOM 707 C C . ILE A 1 84 ? -9.265 -3.443 -1.535 1.00 95.38 84 ILE A C 1
ATOM 709 O O . ILE A 1 84 ? -10.024 -3.724 -0.607 1.00 95.38 84 ILE A O 1
ATOM 713 N N . VAL A 1 85 ? -9.450 -2.358 -2.290 1.00 96.50 85 VAL A N 1
ATOM 714 C CA . VAL A 1 85 ? -10.589 -1.454 -2.077 1.00 96.50 85 VAL A CA 1
ATOM 715 C C . VAL A 1 85 ? -11.915 -2.170 -2.342 1.00 96.50 85 VAL A C 1
ATOM 717 O O . VAL A 1 85 ? -12.853 -1.980 -1.571 1.00 96.50 85 VAL A O 1
ATOM 720 N N . ALA A 1 86 ? -11.998 -3.060 -3.336 1.00 96.00 86 ALA A N 1
ATOM 721 C CA . ALA A 1 86 ? -13.183 -3.899 -3.539 1.00 96.00 86 ALA A CA 1
ATOM 722 C C . ALA A 1 86 ? -13.469 -4.815 -2.329 1.00 96.00 86 ALA A C 1
ATOM 724 O O . ALA A 1 86 ? -14.618 -4.932 -1.880 1.00 96.00 86 ALA A O 1
ATOM 725 N N . GLY A 1 87 ? -12.425 -5.413 -1.745 1.00 94.06 87 GLY A N 1
ATOM 726 C CA . GLY A 1 87 ? -12.521 -6.169 -0.495 1.00 94.06 87 GLY A CA 1
ATOM 727 C C . GLY A 1 87 ? -13.027 -5.308 0.666 1.00 94.06 87 GLY A C 1
ATOM 728 O O . GLY A 1 87 ? -13.998 -5.674 1.330 1.00 94.06 87 GLY A O 1
ATOM 729 N N . LEU A 1 88 ? -12.442 -4.124 0.864 1.00 94.94 88 LEU A N 1
ATOM 730 C CA . LEU A 1 88 ? -12.841 -3.173 1.906 1.00 94.94 88 LEU A CA 1
ATOM 731 C C . LEU A 1 88 ? -14.288 -2.699 1.733 1.00 94.94 88 LEU A C 1
ATOM 733 O O . LEU A 1 88 ? -15.047 -2.699 2.701 1.00 94.94 88 LEU A O 1
ATOM 737 N N . LEU A 1 89 ? -14.721 -2.381 0.513 1.00 95.00 89 LEU A N 1
ATOM 738 C CA . LEU A 1 89 ? -16.119 -2.050 0.225 1.00 95.00 89 LEU A CA 1
ATOM 739 C C . LEU A 1 89 ? -17.058 -3.197 0.605 1.00 95.00 89 LEU A C 1
ATOM 741 O O . LEU A 1 89 ? -18.128 -2.961 1.166 1.00 95.00 89 LEU A O 1
ATOM 745 N N . THR A 1 90 ? -16.643 -4.445 0.396 1.00 95.25 90 THR A N 1
ATOM 746 C CA . THR A 1 90 ? -17.423 -5.608 0.835 1.00 95.25 90 THR A CA 1
ATOM 747 C C . THR A 1 90 ? -17.537 -5.672 2.360 1.00 95.25 90 THR A C 1
ATOM 749 O O . THR A 1 90 ? -18.621 -5.965 2.871 1.00 95.25 90 THR A O 1
ATOM 752 N N . THR A 1 91 ? -16.483 -5.314 3.103 1.00 92.94 91 THR A N 1
ATOM 753 C CA . THR A 1 91 ? -16.534 -5.280 4.578 1.00 92.94 91 THR A CA 1
ATOM 754 C C . THR A 1 91 ? -17.562 -4.284 5.117 1.00 92.94 91 THR A C 1
ATOM 756 O O . THR A 1 91 ? -18.223 -4.587 6.110 1.00 92.94 91 THR A O 1
ATOM 759 N N . THR A 1 92 ? -17.800 -3.160 4.426 1.00 91.56 92 THR A N 1
ATOM 760 C CA . THR A 1 92 ? -18.803 -2.152 4.840 1.00 91.56 92 THR A CA 1
ATOM 761 C C . THR A 1 92 ? -20.216 -2.731 4.928 1.00 91.56 92 THR A C 1
ATOM 763 O O . THR A 1 92 ? -21.022 -2.321 5.764 1.00 91.56 92 THR A O 1
ATOM 766 N N . ARG A 1 93 ? -20.520 -3.762 4.125 1.00 93.62 93 ARG A N 1
ATOM 767 C CA . ARG A 1 93 ? -21.811 -4.468 4.159 1.00 93.62 93 ARG A CA 1
ATOM 768 C C . ARG A 1 93 ? -21.995 -5.270 5.446 1.00 93.62 93 ARG A C 1
ATOM 770 O O . ARG A 1 93 ? -23.141 -5.537 5.814 1.00 93.62 93 ARG A O 1
ATOM 777 N N . ILE A 1 94 ? -20.903 -5.644 6.112 1.00 92.69 94 ILE A N 1
ATOM 778 C CA . ILE A 1 94 ? -20.886 -6.373 7.385 1.00 92.69 94 ILE A CA 1
ATOM 779 C C . ILE A 1 94 ? -20.790 -5.386 8.547 1.00 92.69 94 ILE A C 1
ATOM 781 O O . ILE A 1 94 ? -21.630 -5.436 9.439 1.00 92.69 94 ILE A O 1
ATOM 785 N N . THR A 1 95 ? -19.823 -4.464 8.516 1.00 91.69 95 THR A N 1
ATOM 786 C CA . THR A 1 95 ? -19.597 -3.492 9.601 1.00 91.69 95 THR A CA 1
ATOM 787 C C . THR A 1 95 ? -20.664 -2.400 9.667 1.00 91.69 95 THR A C 1
ATOM 789 O O . THR A 1 95 ? -20.756 -1.701 10.673 1.00 91.69 95 THR A O 1
ATOM 792 N N . LYS A 1 96 ? -21.473 -2.252 8.606 1.00 94.75 96 LYS A N 1
ATOM 793 C CA . LYS A 1 96 ? -22.516 -1.222 8.442 1.00 94.75 96 LYS A CA 1
ATOM 794 C C . LYS A 1 96 ? -21.985 0.211 8.548 1.00 94.75 96 LYS A C 1
ATOM 796 O O . LYS A 1 96 ? -22.746 1.122 8.855 1.00 94.75 96 LYS A O 1
ATOM 801 N N . LYS A 1 97 ? -20.694 0.402 8.272 1.00 95.00 97 LYS A N 1
ATOM 802 C CA . LYS A 1 97 ? -20.009 1.697 8.276 1.00 95.00 97 LYS A CA 1
ATOM 803 C C . LYS A 1 97 ? -19.341 1.924 6.930 1.00 95.00 97 LYS A C 1
ATOM 805 O O . LYS A 1 97 ? -18.718 1.005 6.392 1.00 95.00 97 LYS A O 1
ATOM 810 N N . LYS A 1 98 ? -19.448 3.141 6.403 1.00 97.06 98 LYS A N 1
ATOM 811 C CA . LYS A 1 98 ? -18.729 3.563 5.193 1.00 97.06 98 LYS A CA 1
ATOM 812 C C . LYS A 1 98 ? -17.223 3.610 5.450 1.00 97.06 98 LYS A C 1
ATOM 814 O O . LYS A 1 98 ? -16.788 3.643 6.605 1.00 97.06 98 LYS A O 1
ATOM 819 N N . LEU A 1 99 ? -16.402 3.624 4.400 1.00 96.75 99 LEU A N 1
ATOM 820 C CA . LEU A 1 99 ? -14.953 3.747 4.584 1.00 96.75 99 LEU A CA 1
ATOM 821 C C . LEU A 1 99 ? -14.606 5.111 5.193 1.00 96.75 99 LEU A C 1
ATOM 823 O O . LEU A 1 99 ? -13.775 5.181 6.096 1.00 96.75 99 LEU A O 1
ATOM 827 N N . CYS A 1 100 ? -15.294 6.179 4.784 1.00 97.06 100 CYS A N 1
ATOM 828 C CA . CYS A 1 100 ? -15.059 7.527 5.307 1.00 97.06 100 CYS A CA 1
ATOM 829 C C . CYS A 1 100 ? -15.407 7.715 6.800 1.00 97.06 100 CYS A C 1
ATOM 831 O O . CYS A 1 100 ? -15.008 8.710 7.404 1.00 97.06 100 CYS A O 1
ATOM 833 N N . GLU A 1 101 ? -16.099 6.754 7.412 1.00 96.62 101 GLU A N 1
ATOM 834 C CA . GLU A 1 101 ? -16.492 6.751 8.830 1.00 96.62 101 GLU A CA 1
ATOM 835 C C . GLU A 1 101 ? -15.544 5.906 9.703 1.00 96.62 101 GLU A C 1
ATOM 837 O O . GLU A 1 101 ? -15.762 5.750 10.907 1.00 96.62 101 GLU A O 1
ATOM 842 N N . GLN A 1 102 ? -14.510 5.314 9.102 1.00 96.88 102 GLN A N 1
ATOM 843 C CA . GLN A 1 102 ? -13.638 4.325 9.730 1.00 96.88 102 GLN A CA 1
ATOM 844 C C . GLN A 1 102 ? -12.169 4.724 9.608 1.00 96.88 102 GLN A C 1
ATOM 846 O O . GLN A 1 102 ? -11.761 5.382 8.657 1.00 96.88 102 GLN A O 1
ATOM 851 N N . LYS A 1 103 ? -11.357 4.284 10.574 1.00 98.38 103 LYS A N 1
ATOM 852 C CA . LYS A 1 103 ? -9.900 4.443 10.546 1.00 98.38 103 LYS A CA 1
ATOM 853 C C . LYS A 1 103 ? -9.229 3.167 10.056 1.00 98.38 103 LYS A C 1
ATOM 855 O O . LYS A 1 103 ? -9.624 2.073 10.459 1.00 98.38 103 LYS A O 1
ATOM 860 N N . PHE A 1 104 ? -8.173 3.313 9.268 1.00 98.56 104 PHE A N 1
ATOM 861 C CA . PHE A 1 104 ? -7.413 2.200 8.705 1.00 98.56 104 PHE A CA 1
ATOM 862 C C . PHE A 1 104 ? -5.931 2.352 9.012 1.00 98.56 104 PHE A C 1
ATOM 864 O O . PHE A 1 104 ? -5.368 3.437 8.858 1.00 98.56 104 PHE A O 1
ATOM 871 N N . LEU A 1 105 ? -5.303 1.260 9.437 1.00 98.56 105 LEU A N 1
ATOM 872 C CA . LEU A 1 105 ? -3.882 1.189 9.737 1.00 98.56 105 LEU A CA 1
ATOM 873 C C . LEU A 1 105 ? -3.188 0.248 8.753 1.00 98.56 105 LEU A C 1
ATOM 875 O O . LEU A 1 105 ? -3.513 -0.933 8.669 1.00 98.56 105 LEU A O 1
ATOM 879 N N . PHE A 1 106 ? -2.207 0.778 8.035 1.00 98.44 106 PHE A N 1
ATOM 880 C CA . PHE A 1 106 ? -1.360 0.038 7.115 1.00 98.44 106 PHE A CA 1
ATOM 881 C C . PHE A 1 106 ? -0.052 -0.335 7.800 1.00 98.44 10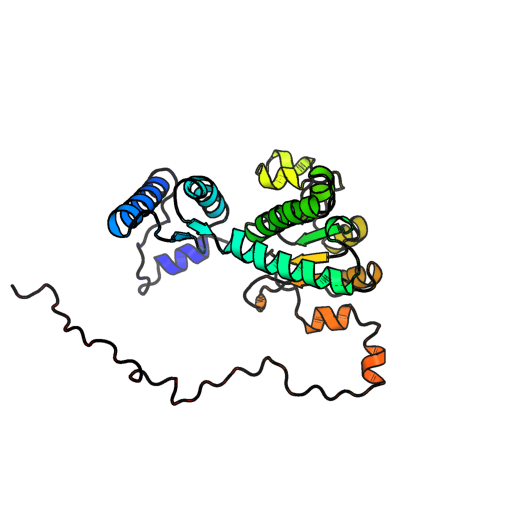6 PHE A C 1
ATOM 883 O O . PHE A 1 106 ? 0.712 0.538 8.220 1.00 98.44 106 PHE A O 1
ATOM 890 N N . HIS A 1 107 ? 0.230 -1.629 7.867 1.00 97.25 107 HIS A N 1
ATOM 891 C CA . HIS A 1 107 ? 1.538 -2.154 8.213 1.00 97.25 107 HIS A CA 1
ATOM 892 C C . HIS A 1 107 ? 2.327 -2.379 6.921 1.00 97.25 107 HIS A C 1
ATOM 894 O O . HIS A 1 107 ? 2.224 -3.423 6.281 1.00 97.25 107 HIS A O 1
ATOM 900 N N . GLY A 1 108 ? 3.072 -1.355 6.512 1.00 94.25 108 GLY A N 1
ATOM 901 C CA . GLY A 1 108 ? 3.764 -1.262 5.232 1.00 94.25 108 GLY A CA 1
ATOM 902 C C . GLY A 1 108 ? 3.375 0.010 4.472 1.00 94.25 108 GLY A C 1
ATOM 903 O O . GLY A 1 108 ? 2.228 0.187 4.070 1.00 94.25 108 GLY A O 1
ATOM 904 N N . ALA A 1 109 ? 4.352 0.887 4.226 1.00 93.38 109 ALA A N 1
ATOM 905 C CA . ALA A 1 109 ? 4.192 2.116 3.440 1.00 93.38 109 ALA A CA 1
ATOM 906 C C . ALA A 1 109 ? 4.883 2.036 2.061 1.00 93.38 109 ALA A C 1
ATOM 908 O O . ALA A 1 109 ? 5.434 3.011 1.564 1.00 93.38 109 ALA A O 1
ATOM 909 N N . GLY A 1 110 ? 4.903 0.842 1.456 1.00 89.25 110 GLY A N 1
ATOM 910 C CA . GLY A 1 110 ? 5.477 0.595 0.127 1.00 89.25 110 GLY A CA 1
ATOM 911 C C . GLY A 1 110 ? 4.537 0.944 -1.036 1.00 89.25 110 GLY A C 1
ATOM 912 O O . GLY A 1 110 ? 3.601 1.727 -0.881 1.00 89.25 110 GLY A O 1
ATOM 913 N N . ALA A 1 111 ? 4.785 0.346 -2.213 1.00 86.62 111 ALA A N 1
ATOM 914 C CA . ALA A 1 111 ? 4.055 0.633 -3.464 1.00 86.62 111 ALA A CA 1
ATOM 915 C C . ALA A 1 111 ? 2.571 0.334 -3.305 1.00 86.62 111 ALA A C 1
ATOM 917 O O . ALA A 1 111 ? 1.744 1.237 -3.420 1.00 86.62 111 ALA A O 1
ATOM 918 N N . ALA A 1 112 ? 2.285 -0.914 -2.935 1.00 88.06 112 ALA A N 1
ATOM 919 C CA . ALA A 1 112 ? 0.948 -1.399 -2.651 1.00 88.06 112 ALA A CA 1
ATOM 920 C C . ALA A 1 112 ? 0.263 -0.551 -1.571 1.00 88.06 112 ALA A C 1
ATOM 922 O O . ALA A 1 112 ? -0.817 -0.024 -1.805 1.00 88.06 112 ALA A O 1
ATOM 923 N N . GLY A 1 113 ? 0.911 -0.338 -0.418 1.00 93.56 113 GLY A N 1
ATOM 924 C CA . GLY A 1 113 ? 0.324 0.421 0.693 1.00 93.56 113 GLY A CA 1
ATOM 925 C C . GLY A 1 113 ? -0.097 1.838 0.304 1.00 93.56 113 GLY A C 1
ATOM 926 O O . GLY A 1 113 ? -1.220 2.247 0.589 1.00 93.56 113 GLY A O 1
ATOM 927 N N . LEU A 1 114 ? 0.771 2.579 -0.392 1.00 93.62 114 LEU A N 1
ATOM 928 C CA . LEU A 1 114 ? 0.443 3.926 -0.863 1.00 93.62 114 LEU A CA 1
ATOM 929 C C . LEU A 1 114 ? -0.595 3.918 -1.990 1.00 93.62 114 LEU A C 1
ATOM 931 O O . LEU A 1 114 ? -1.459 4.792 -2.002 1.00 93.62 114 LEU A O 1
ATOM 935 N N . GLY A 1 115 ? -0.533 2.954 -2.913 1.00 93.56 115 GLY A N 1
ATOM 936 C CA . GLY A 1 115 ? -1.526 2.796 -3.979 1.00 93.56 115 GLY A CA 1
ATOM 937 C C . GLY A 1 115 ? -2.927 2.543 -3.420 1.00 93.56 115 GLY A C 1
ATOM 938 O O . GLY A 1 115 ? -3.868 3.263 -3.760 1.00 93.56 115 GLY A O 1
ATOM 939 N N . ILE A 1 116 ? -3.050 1.590 -2.489 1.00 96.06 116 ILE A N 1
ATOM 940 C CA . ILE A 1 116 ? -4.304 1.285 -1.788 1.00 96.06 116 ILE A CA 1
ATOM 941 C C . ILE A 1 116 ? -4.791 2.527 -1.032 1.00 96.06 116 ILE A C 1
ATOM 943 O O . ILE A 1 116 ? -5.942 2.923 -1.197 1.00 96.06 116 ILE A O 1
ATOM 947 N N . ALA A 1 117 ? -3.926 3.181 -0.247 1.00 97.25 117 ALA A N 1
ATOM 948 C CA . ALA A 1 117 ? -4.293 4.369 0.522 1.00 97.25 117 ALA A CA 1
ATOM 949 C C . ALA A 1 117 ? -4.811 5.514 -0.368 1.00 97.25 117 ALA A C 1
ATOM 951 O O . ALA A 1 117 ? -5.797 6.165 -0.026 1.00 97.25 117 ALA A O 1
ATOM 952 N N . GLN A 1 118 ? -4.192 5.749 -1.529 1.00 95.69 118 GLN A N 1
ATOM 953 C CA . GLN A 1 118 ? -4.650 6.764 -2.483 1.00 95.69 118 GLN A CA 1
ATOM 954 C C . GLN A 1 118 ? -6.022 6.428 -3.071 1.00 95.69 118 GLN A C 1
ATOM 956 O O . GLN A 1 118 ? -6.894 7.298 -3.111 1.00 95.69 118 GLN A O 1
ATOM 961 N N . LEU A 1 119 ? -6.250 5.173 -3.468 1.00 96.94 119 LEU A N 1
ATOM 962 C CA . LEU A 1 119 ? -7.555 4.765 -3.986 1.00 96.94 119 LEU A CA 1
ATOM 963 C C . LEU A 1 119 ? -8.636 4.798 -2.894 1.00 96.94 119 LEU A C 1
ATOM 965 O O . LEU A 1 119 ? -9.767 5.197 -3.160 1.00 96.94 119 LEU A O 1
ATOM 969 N N . MET A 1 120 ? -8.283 4.470 -1.647 1.00 98.00 120 MET A N 1
ATOM 970 C CA . MET A 1 120 ? -9.174 4.645 -0.498 1.00 98.00 120 MET A CA 1
ATOM 971 C C . MET A 1 120 ? -9.554 6.108 -0.285 1.00 98.00 120 MET A C 1
ATOM 973 O O . MET A 1 120 ? -10.723 6.379 -0.034 1.00 98.00 120 MET A O 1
ATOM 977 N N . VAL A 1 121 ? -8.617 7.054 -0.421 1.00 98.19 121 VAL A N 1
ATOM 978 C CA . VAL A 1 121 ? -8.940 8.489 -0.344 1.00 98.19 121 VAL A CA 1
ATOM 979 C C . VAL A 1 121 ? -9.960 8.870 -1.415 1.00 98.19 121 VAL A C 1
ATOM 981 O O . VAL A 1 121 ? -10.968 9.491 -1.086 1.00 98.19 121 VAL A O 1
ATOM 984 N N . MET A 1 122 ? -9.752 8.452 -2.668 1.00 97.75 122 MET A N 1
ATOM 985 C CA . MET A 1 122 ? -10.707 8.705 -3.756 1.00 97.75 122 MET A CA 1
ATOM 986 C C . MET A 1 122 ? -12.091 8.122 -3.442 1.00 97.75 122 MET A C 1
ATOM 988 O O . MET A 1 122 ? -13.104 8.802 -3.612 1.00 97.75 122 MET A O 1
ATOM 992 N N . GLN A 1 123 ? -12.134 6.892 -2.925 1.00 97.88 123 GLN A N 1
ATOM 993 C CA . GLN A 1 123 ? -13.380 6.240 -2.536 1.00 97.88 123 GLN A CA 1
ATOM 994 C C . GLN A 1 123 ? -14.075 6.979 -1.380 1.00 97.88 123 GLN A C 1
ATOM 996 O O . GLN A 1 123 ? -15.265 7.265 -1.473 1.00 97.88 123 GLN A O 1
ATOM 1001 N N . MET A 1 124 ? -13.352 7.360 -0.326 1.00 98.38 124 MET A N 1
ATOM 1002 C CA . MET A 1 124 ? -13.910 8.107 0.810 1.00 98.38 124 MET A CA 1
ATOM 1003 C C . MET A 1 124 ? -14.430 9.493 0.405 1.00 98.38 124 MET A C 1
ATOM 1005 O O . MET A 1 124 ? -15.448 9.945 0.928 1.00 98.38 124 MET A O 1
ATOM 1009 N N . VAL A 1 125 ? -13.763 10.158 -0.544 1.00 98.12 125 VAL A N 1
ATOM 1010 C CA . VAL A 1 125 ? -14.253 11.416 -1.124 1.00 98.12 125 VAL A CA 1
ATOM 1011 C C . VAL A 1 125 ? -15.549 11.182 -1.900 1.00 98.12 125 VAL A C 1
ATOM 1013 O O . VAL A 1 125 ? -16.505 11.937 -1.727 1.00 98.12 125 VAL A O 1
ATOM 1016 N N . SER A 1 126 ? -15.640 10.098 -2.678 1.00 97.62 126 SER A N 1
ATOM 1017 C CA . SER A 1 126 ? -16.892 9.724 -3.357 1.00 97.62 126 SER A CA 1
ATOM 1018 C C . SER A 1 126 ? -18.042 9.417 -2.382 1.00 97.62 126 SER A C 1
ATOM 1020 O O . SER A 1 126 ? -19.210 9.617 -2.708 1.00 97.62 126 SER A O 1
ATOM 1022 N N . GLU A 1 127 ? -17.718 8.986 -1.158 1.00 97.12 127 GLU A N 1
ATOM 1023 C CA . GLU A 1 127 ? -18.676 8.741 -0.074 1.00 97.12 127 GLU A CA 1
ATOM 1024 C C . GLU A 1 127 ? -19.124 10.020 0.660 1.00 97.12 127 GLU A C 1
ATOM 1026 O O . GLU A 1 127 ? -20.030 9.944 1.500 1.00 97.12 127 GLU A O 1
ATOM 1031 N N . GLY A 1 128 ? -18.525 11.175 0.339 1.00 96.44 128 GLY A N 1
ATOM 1032 C CA . GLY A 1 128 ? -18.893 12.502 0.839 1.00 96.44 128 GLY A CA 1
ATOM 1033 C C . GLY A 1 128 ? -17.899 13.148 1.812 1.00 96.44 128 GLY A C 1
ATOM 1034 O O . GLY A 1 128 ? -18.192 14.229 2.322 1.00 96.44 128 GLY A O 1
ATOM 1035 N N . ALA A 1 129 ? -16.748 12.528 2.092 1.00 97.75 129 ALA A N 1
ATOM 1036 C CA . ALA A 1 129 ? -15.718 13.151 2.927 1.00 97.75 129 ALA A CA 1
ATOM 1037 C C . ALA A 1 129 ? -14.887 14.182 2.154 1.00 97.75 129 ALA A C 1
ATOM 1039 O O . ALA A 1 129 ? -14.720 14.094 0.937 1.00 97.75 129 ALA A O 1
ATOM 1040 N N . SER A 1 130 ? -14.295 15.137 2.870 1.00 98.19 130 SER A N 1
ATOM 1041 C CA . SER A 1 130 ? -13.217 15.939 2.295 1.00 98.19 130 SER A CA 1
ATOM 1042 C C . SER A 1 130 ? -11.952 15.094 2.122 1.00 98.19 130 SER A C 1
ATOM 1044 O O . SER A 1 130 ? -11.734 14.102 2.822 1.00 98.19 130 SER A O 1
ATOM 1046 N N . GLU A 1 131 ? -11.070 15.511 1.216 1.00 97.25 131 GLU A N 1
ATOM 1047 C CA . GLU A 1 131 ? -9.791 14.828 1.016 1.00 97.25 131 GLU A CA 1
ATOM 1048 C C . GLU A 1 131 ? -8.931 14.823 2.294 1.00 97.25 131 GLU A C 1
ATOM 1050 O O . GLU A 1 131 ? -8.272 13.832 2.608 1.00 97.25 131 GLU A O 1
ATOM 1055 N N . GLU A 1 132 ? -8.984 15.903 3.080 1.00 96.69 132 GLU A N 1
ATOM 1056 C CA . GLU A 1 132 ? -8.309 15.989 4.376 1.00 96.69 132 GLU A CA 1
ATOM 1057 C C . GLU A 1 132 ? -8.876 14.979 5.381 1.00 96.69 132 GLU A C 1
ATOM 1059 O O . GLU A 1 132 ? -8.111 14.269 6.035 1.00 96.69 132 GLU A O 1
ATOM 1064 N N . GLN A 1 133 ? -10.205 14.864 5.479 1.00 96.88 133 GLN A N 1
ATOM 1065 C CA . GLN A 1 133 ? -10.861 13.880 6.346 1.00 96.88 133 GLN A CA 1
ATOM 1066 C C . GLN A 1 133 ? -10.486 12.449 5.945 1.00 96.88 133 GLN A C 1
ATOM 1068 O O . GLN A 1 133 ? -10.099 11.650 6.798 1.00 96.88 133 GLN A O 1
ATOM 1073 N N . ALA A 1 134 ? -10.525 12.146 4.646 1.00 97.88 134 ALA A N 1
ATOM 1074 C CA . ALA A 1 134 ? -10.158 10.839 4.118 1.00 97.88 134 ALA A CA 1
ATOM 1075 C C . ALA A 1 134 ? -8.701 10.472 4.450 1.00 97.88 134 ALA A C 1
ATOM 1077 O O . ALA A 1 134 ? -8.425 9.399 4.990 1.00 97.88 134 ALA A O 1
ATOM 1078 N N . ARG A 1 135 ? -7.758 11.394 4.214 1.00 97.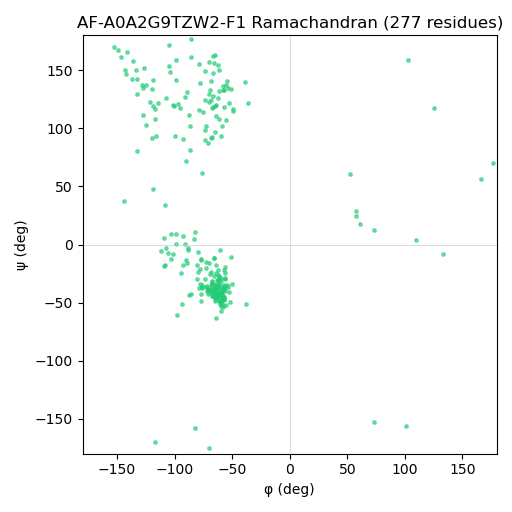62 135 ARG A N 1
ATOM 1079 C CA . ARG A 1 135 ? -6.347 11.205 4.592 1.00 97.62 135 ARG A CA 1
ATOM 1080 C C . ARG A 1 135 ? -6.185 11.071 6.104 1.00 97.62 135 ARG A C 1
ATOM 1082 O O . ARG A 1 135 ? -5.381 10.255 6.556 1.00 97.62 135 ARG A O 1
ATOM 1089 N N . ASN A 1 136 ? -6.950 11.821 6.900 1.00 97.12 136 ASN A N 1
ATOM 1090 C CA . ASN A 1 136 ? -6.903 11.764 8.362 1.00 97.12 136 ASN A CA 1
ATOM 1091 C C . ASN A 1 136 ? -7.287 10.387 8.919 1.00 97.12 136 ASN A C 1
ATOM 1093 O O . ASN A 1 136 ? -6.677 9.966 9.904 1.00 97.12 136 ASN A O 1
ATOM 1097 N N . ASN A 1 137 ? -8.158 9.651 8.234 1.00 97.75 137 ASN A N 1
ATOM 1098 C CA . ASN A 1 137 ? -8.562 8.295 8.603 1.00 97.75 137 ASN A CA 1
ATOM 1099 C C . ASN A 1 137 ? -7.538 7.196 8.271 1.00 97.75 137 ASN A C 1
ATOM 1101 O O . ASN A 1 137 ? -7.677 6.076 8.760 1.00 97.75 137 ASN A O 1
ATOM 1105 N N . ILE A 1 138 ? -6.507 7.484 7.475 1.00 98.50 138 ILE A N 1
ATOM 1106 C CA . ILE A 1 138 ? -5.522 6.488 7.030 1.00 98.50 138 ILE A CA 1
ATOM 1107 C C . ILE A 1 138 ? -4.188 6.696 7.742 1.00 98.50 138 ILE A C 1
ATOM 1109 O O . ILE A 1 138 ? -3.616 7.782 7.686 1.00 98.50 138 ILE A O 1
ATOM 1113 N N . TYR A 1 139 ? -3.675 5.647 8.375 1.00 98.50 139 TYR A N 1
ATOM 1114 C CA . TYR A 1 139 ? -2.429 5.621 9.140 1.00 98.50 139 TYR A CA 1
ATOM 1115 C C . TYR A 1 139 ? -1.473 4.614 8.504 1.00 98.50 139 TYR A C 1
ATOM 1117 O O . TYR A 1 139 ? -1.911 3.552 8.072 1.00 98.50 139 TYR A O 1
ATOM 1125 N N . MET A 1 140 ? -0.174 4.913 8.454 1.00 97.88 140 MET A N 1
ATOM 1126 C CA . MET A 1 140 ? 0.811 4.039 7.809 1.00 97.88 140 MET A CA 1
ATOM 1127 C C . MET A 1 140 ? 2.043 3.832 8.686 1.00 97.88 140 MET A C 1
ATOM 1129 O O . MET A 1 140 ? 2.506 4.762 9.348 1.00 97.88 140 MET A O 1
ATOM 1133 N N . ILE A 1 141 ? 2.581 2.616 8.655 1.00 96.25 141 ILE A N 1
ATOM 1134 C CA . ILE A 1 141 ? 3.797 2.191 9.351 1.00 96.25 141 ILE A CA 1
ATOM 1135 C C . ILE A 1 141 ? 4.805 1.719 8.302 1.00 96.25 141 ILE A C 1
ATOM 1137 O O . ILE A 1 141 ? 4.452 0.960 7.399 1.00 96.25 141 ILE A O 1
ATOM 1141 N N . ASP A 1 142 ? 6.056 2.148 8.421 1.00 93.56 142 ASP A N 1
ATOM 1142 C CA . ASP A 1 142 ? 7.182 1.635 7.638 1.00 93.56 142 ASP A CA 1
ATOM 1143 C C . ASP A 1 142 ? 8.235 0.975 8.544 1.00 93.56 142 ASP A C 1
ATOM 1145 O O . ASP A 1 142 ? 8.006 0.754 9.733 1.00 93.56 142 ASP A O 1
ATOM 1149 N N . ILE A 1 143 ? 9.409 0.654 7.991 1.00 91.69 143 ILE A N 1
ATOM 1150 C CA . ILE A 1 143 ? 10.514 0.024 8.736 1.00 91.69 143 ILE A CA 1
ATOM 1151 C C . ILE A 1 143 ? 10.979 0.843 9.956 1.00 91.69 143 ILE A C 1
ATOM 1153 O O . ILE A 1 143 ? 11.566 0.307 10.900 1.00 91.69 143 ILE A O 1
ATOM 1157 N N . ASP A 1 144 ? 10.705 2.146 9.958 1.00 92.19 144 ASP A N 1
ATOM 1158 C CA . ASP A 1 144 ? 11.063 3.068 11.024 1.00 92.19 144 ASP A CA 1
ATOM 1159 C C . ASP A 1 144 ? 9.876 3.442 11.923 1.00 92.19 144 ASP A C 1
ATOM 1161 O O . ASP A 1 144 ? 10.022 4.281 12.814 1.00 92.19 144 ASP A O 1
ATOM 1165 N N . GLY A 1 145 ? 8.736 2.765 11.767 1.00 94.38 145 GLY A N 1
ATOM 1166 C CA . GLY A 1 145 ? 7.551 2.904 12.611 1.00 94.38 145 GLY A CA 1
ATOM 1167 C C . GLY A 1 145 ? 6.462 3.767 11.985 1.00 94.38 145 GLY A C 1
ATOM 1168 O O . GLY A 1 145 ? 6.386 3.917 10.765 1.00 94.38 145 GLY A O 1
ATOM 1169 N N . LEU A 1 146 ? 5.599 4.342 12.825 1.00 97.06 146 LEU A N 1
ATOM 1170 C CA . LEU A 1 146 ? 4.508 5.212 12.379 1.00 97.06 146 LEU A CA 1
ATOM 1171 C C . LEU A 1 146 ? 5.045 6.395 11.556 1.00 97.06 146 LEU A C 1
ATOM 1173 O O . LEU A 1 146 ? 5.991 7.077 11.967 1.00 97.06 146 LEU A O 1
ATOM 1177 N N . VAL A 1 147 ? 4.421 6.666 10.409 1.00 96.62 147 VAL A N 1
ATOM 1178 C CA . VAL A 1 147 ? 4.740 7.826 9.567 1.00 96.62 147 VAL A CA 1
ATOM 1179 C C . VAL A 1 147 ? 4.191 9.092 10.234 1.00 96.62 147 VAL A C 1
ATOM 1181 O O . VAL A 1 147 ? 3.004 9.409 10.142 1.00 96.62 147 VAL A O 1
ATOM 1184 N N . THR A 1 148 ? 5.060 9.826 10.931 1.00 96.38 148 THR A N 1
ATOM 1185 C CA . THR A 1 148 ? 4.711 11.072 11.636 1.00 96.38 148 THR A CA 1
ATOM 1186 C C . THR A 1 148 ? 5.083 12.317 10.831 1.00 96.38 148 THR A C 1
ATOM 1188 O O . THR A 1 148 ? 5.969 12.271 9.975 1.00 96.38 148 THR A O 1
ATOM 1191 N N . LYS A 1 149 ? 4.461 13.470 11.122 1.00 94.62 149 LYS A N 1
ATOM 1192 C CA . LYS A 1 149 ? 4.788 14.760 10.474 1.00 94.62 149 LYS A CA 1
ATOM 1193 C C . LYS A 1 149 ? 6.266 15.136 10.621 1.00 94.62 149 LYS A C 1
ATOM 1195 O O . LYS A 1 149 ? 6.852 15.678 9.687 1.00 94.62 149 LYS A O 1
ATOM 1200 N N . LYS A 1 150 ? 6.879 14.809 11.765 1.00 92.69 150 LYS A N 1
ATOM 1201 C CA . LYS A 1 150 ? 8.307 15.032 12.029 1.00 92.69 150 LYS A CA 1
ATOM 1202 C C . LYS A 1 150 ? 9.191 14.199 11.097 1.00 92.69 150 LYS A C 1
ATOM 1204 O O . LYS A 1 150 ? 10.110 14.737 10.487 1.00 92.69 150 LYS A O 1
ATOM 1209 N N . ARG A 1 151 ? 8.883 12.907 10.933 1.00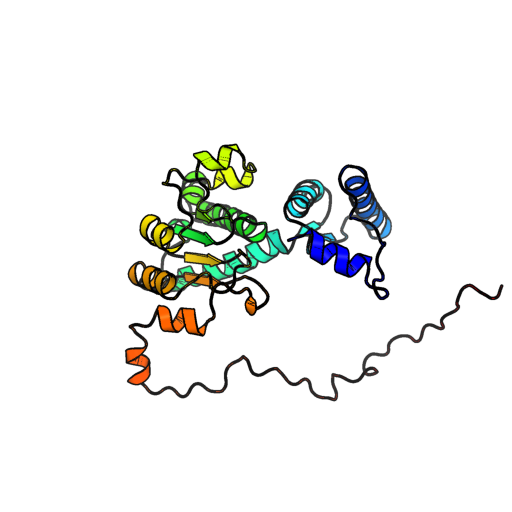 92.12 151 ARG A N 1
ATOM 1210 C CA . ARG A 1 151 ? 9.629 12.003 10.041 1.00 92.12 151 ARG A CA 1
ATOM 1211 C C . ARG A 1 151 ? 9.400 12.310 8.561 1.00 92.12 151 ARG A C 1
ATOM 1213 O O . ARG A 1 151 ? 10.337 12.268 7.765 1.00 92.12 151 ARG A O 1
ATOM 1220 N N . ALA A 1 152 ? 8.172 12.670 8.197 1.00 90.50 152 ALA A N 1
ATOM 1221 C CA . ALA A 1 152 ? 7.759 12.850 6.810 1.00 90.50 152 ALA A CA 1
ATOM 1222 C C . ALA A 1 152 ? 8.490 13.990 6.073 1.00 90.50 152 ALA A C 1
ATOM 1224 O O . ALA A 1 152 ? 8.527 13.996 4.840 1.00 90.50 152 ALA A O 1
ATOM 1225 N N . GLN A 1 153 ? 9.137 14.914 6.795 1.00 88.12 153 GLN A N 1
ATOM 1226 C CA . GLN A 1 153 ? 9.988 15.959 6.207 1.00 88.12 153 GLN A CA 1
ATOM 1227 C C . GLN A 1 153 ? 11.061 15.370 5.274 1.00 88.12 153 GLN A C 1
ATOM 1229 O O . GLN A 1 153 ? 11.298 15.910 4.194 1.00 88.12 153 GLN A O 1
ATOM 1234 N N . ASN A 1 154 ? 11.609 14.202 5.623 1.00 88.56 154 ASN A N 1
ATOM 1235 C CA . ASN A 1 154 ? 12.644 13.510 4.849 1.00 88.56 154 ASN A CA 1
ATOM 1236 C C . ASN A 1 154 ? 12.098 12.379 3.955 1.00 88.56 154 ASN A C 1
ATOM 1238 O O . ASN A 1 154 ? 12.873 11.603 3.401 1.00 88.56 154 ASN A O 1
ATOM 1242 N N . MET A 1 155 ? 10.775 12.261 3.822 1.00 90.44 155 MET A N 1
ATOM 1243 C CA . MET A 1 155 ? 10.117 11.232 3.010 1.00 90.44 155 MET A CA 1
ATOM 1244 C C . MET A 1 155 ? 9.572 11.818 1.703 1.00 90.44 155 MET A C 1
ATOM 1246 O O . MET A 1 155 ? 9.559 13.035 1.501 1.00 90.44 155 MET A O 1
ATOM 1250 N N . THR A 1 156 ? 9.109 10.948 0.801 1.00 88.56 156 THR A N 1
ATOM 1251 C CA . THR A 1 156 ? 8.491 11.390 -0.458 1.00 88.56 156 THR A CA 1
ATOM 1252 C C . THR A 1 156 ? 7.182 12.138 -0.195 1.00 88.56 156 THR A C 1
ATOM 1254 O O . THR A 1 156 ? 6.520 11.921 0.821 1.00 88.56 156 THR A O 1
ATOM 1257 N N . GLU A 1 157 ? 6.771 12.987 -1.138 1.00 89.69 157 GLU A N 1
ATOM 1258 C CA . GLU A 1 157 ? 5.514 13.739 -1.052 1.00 89.69 157 GLU A CA 1
ATOM 1259 C C . GLU A 1 157 ? 4.304 12.834 -0.784 1.00 89.69 157 GLU A C 1
ATOM 1261 O O . GLU A 1 157 ? 3.498 13.140 0.089 1.00 89.69 157 GLU A O 1
ATOM 1266 N N . ARG A 1 158 ? 4.244 11.659 -1.426 1.00 90.38 158 ARG A N 1
ATOM 1267 C CA . ARG A 1 158 ? 3.172 10.669 -1.220 1.00 90.38 158 ARG A CA 1
ATOM 1268 C C . ARG A 1 158 ? 3.053 10.211 0.238 1.00 90.38 158 ARG A C 1
ATOM 1270 O O . ARG A 1 158 ? 1.940 10.057 0.722 1.00 90.38 158 ARG A O 1
ATOM 1277 N N . HIS A 1 159 ? 4.169 10.043 0.951 1.00 93.38 159 HIS A N 1
ATOM 1278 C CA . HIS A 1 159 ? 4.145 9.688 2.376 1.00 93.38 159 HIS A CA 1
ATOM 1279 C C . HIS A 1 159 ? 3.696 10.861 3.250 1.00 93.38 159 HIS A C 1
ATOM 1281 O O . HIS A 1 159 ? 2.982 10.663 4.232 1.00 93.38 159 HIS A O 1
ATOM 1287 N N . ARG A 1 160 ? 4.086 12.093 2.889 1.00 94.12 160 ARG A N 1
ATOM 1288 C CA . ARG A 1 160 ? 3.708 13.305 3.635 1.00 94.12 160 ARG A CA 1
ATOM 1289 C C . ARG A 1 160 ? 2.195 13.496 3.705 1.00 94.12 160 ARG A C 1
ATOM 1291 O O . ARG A 1 160 ? 1.714 13.985 4.722 1.00 94.12 160 ARG A O 1
ATOM 1298 N N . LEU A 1 161 ? 1.455 13.055 2.685 1.00 94.31 161 LEU A N 1
ATOM 1299 C CA . LEU A 1 161 ? -0.013 13.121 2.651 1.00 94.31 161 LEU A CA 1
ATOM 1300 C C . LEU A 1 161 ? -0.690 12.325 3.778 1.00 94.31 161 LEU A C 1
ATOM 1302 O O . LEU A 1 161 ? -1.796 12.675 4.184 1.00 94.31 161 LEU A O 1
ATOM 1306 N N . PHE A 1 162 ? -0.035 11.278 4.286 1.00 96.88 162 PHE A N 1
ATOM 1307 C CA . PHE A 1 162 ? -0.572 10.388 5.323 1.00 96.88 162 PHE A CA 1
ATOM 1308 C C . PHE A 1 162 ? 0.128 10.556 6.678 1.00 96.88 162 PHE A C 1
ATOM 1310 O O . PHE A 1 162 ? -0.147 9.812 7.621 1.00 96.88 162 PHE A O 1
ATOM 1317 N N . ALA A 1 163 ? 1.023 11.539 6.795 1.00 96.31 163 ALA A N 1
ATOM 1318 C CA . ALA A 1 163 ? 1.809 11.765 7.995 1.00 96.31 163 ALA A CA 1
ATOM 1319 C C . ALA A 1 163 ? 0.952 12.264 9.166 1.00 96.31 163 ALA A C 1
ATOM 1321 O O . ALA A 1 163 ? 0.164 13.204 9.030 1.00 96.31 163 ALA A O 1
ATOM 1322 N N . LYS A 1 164 ? 1.135 11.658 10.343 1.00 95.81 164 LYS A N 1
ATOM 1323 C CA . LYS A 1 164 ? 0.318 11.943 11.533 1.00 95.81 164 LYS A CA 1
ATOM 1324 C C . LYS A 1 164 ? 1.027 12.795 12.563 1.00 95.81 164 LYS A C 1
ATOM 1326 O O . LYS A 1 164 ? 2.241 12.723 12.734 1.00 95.81 164 LYS A O 1
ATOM 1331 N N . ASP A 1 165 ? 0.237 13.592 13.266 1.00 94.94 165 ASP A N 1
ATOM 1332 C CA . ASP A 1 165 ? 0.685 14.302 14.458 1.00 94.94 165 ASP A CA 1
ATOM 1333 C C . ASP A 1 165 ? 0.431 13.424 15.688 1.00 94.94 165 ASP A C 1
ATOM 1335 O O . ASP A 1 165 ? -0.536 13.597 16.424 1.00 94.94 165 ASP A O 1
ATOM 1339 N N . LEU A 1 166 ? 1.235 12.370 15.806 1.00 94.12 166 LEU A N 1
ATOM 1340 C CA . LEU A 1 166 ? 1.181 11.385 16.880 1.00 94.12 166 LEU A CA 1
ATOM 1341 C C . LEU A 1 166 ? 2.606 11.075 17.356 1.00 94.12 166 LEU A C 1
ATOM 1343 O O . LEU A 1 166 ? 3.555 11.279 16.588 1.00 94.12 166 LEU A O 1
ATOM 1347 N N . PRO A 1 167 ? 2.770 10.562 18.589 1.00 92.38 167 PRO A N 1
ATOM 1348 C CA . PRO A 1 167 ? 4.060 10.084 19.065 1.00 92.38 167 PRO A CA 1
ATOM 1349 C C . PRO A 1 167 ? 4.659 9.043 18.114 1.00 92.38 167 PRO A C 1
ATOM 1351 O O . PRO A 1 167 ? 3.954 8.192 17.569 1.00 92.38 167 PRO A O 1
ATOM 1354 N N . GLU A 1 168 ? 5.974 9.108 17.916 1.00 93.19 168 GLU A N 1
ATOM 1355 C CA . GLU A 1 168 ? 6.692 8.075 17.174 1.00 93.19 168 GLU A CA 1
ATOM 1356 C C . GLU A 1 168 ? 6.657 6.766 17.974 1.00 93.19 168 GLU A C 1
ATOM 1358 O O . GLU A 1 168 ? 7.030 6.734 19.144 1.00 93.19 168 GLU A O 1
ATOM 1363 N N . SER A 1 169 ? 6.229 5.681 17.334 1.00 94.88 169 SER A N 1
ATOM 1364 C CA . SER A 1 169 ? 6.363 4.325 17.865 1.00 94.88 169 SER A CA 1
ATOM 1365 C C . SER A 1 169 ? 6.680 3.369 16.719 1.00 94.88 169 SER A C 1
ATOM 1367 O O . SER A 1 169 ? 6.249 3.575 15.580 1.00 94.88 169 SER A O 1
ATOM 1369 N N . LYS A 1 170 ? 7.467 2.335 17.026 1.00 95.12 170 LYS A N 1
ATOM 1370 C CA . LYS A 1 170 ? 7.718 1.183 16.144 1.00 95.12 170 LYS A CA 1
ATOM 1371 C C . LYS A 1 170 ? 6.888 -0.039 16.551 1.00 95.12 170 LYS A C 1
ATOM 1373 O O . LYS A 1 170 ? 6.893 -1.039 15.842 1.00 95.12 170 LYS A O 1
ATOM 1378 N N . ASN A 1 171 ? 6.200 0.023 17.689 1.00 95.94 171 ASN A N 1
ATOM 1379 C CA . ASN A 1 171 ? 5.433 -1.088 18.224 1.00 95.94 171 ASN A CA 1
ATOM 1380 C C . ASN A 1 171 ? 4.017 -1.067 17.636 1.00 95.94 171 ASN A C 1
ATOM 1382 O O . ASN A 1 171 ? 3.218 -0.184 17.949 1.00 95.94 171 ASN A O 1
ATOM 1386 N N . LEU A 1 172 ? 3.700 -2.055 16.795 1.00 96.88 172 LEU A N 1
ATOM 1387 C CA . LEU A 1 172 ? 2.392 -2.154 16.149 1.00 96.88 172 LEU A CA 1
ATOM 1388 C C . LEU A 1 172 ? 1.240 -2.170 17.166 1.00 96.88 172 LEU A C 1
ATOM 1390 O O . LEU A 1 172 ? 0.240 -1.492 16.948 1.00 96.88 172 LEU A O 1
ATOM 1394 N N . LEU A 1 173 ? 1.390 -2.869 18.295 1.00 97.50 173 LEU A N 1
ATOM 1395 C CA . LEU A 1 173 ? 0.349 -2.959 19.322 1.00 97.50 173 LEU A CA 1
ATOM 1396 C C . LEU A 1 173 ? 0.058 -1.598 19.972 1.00 97.50 173 LEU A C 1
ATOM 1398 O O . LEU A 1 173 ? -1.101 -1.235 20.155 1.00 97.50 173 LEU A O 1
ATOM 1402 N N . GLU A 1 174 ? 1.092 -0.815 20.287 1.00 97.19 174 GLU A N 1
ATOM 1403 C CA . GLU A 1 174 ? 0.921 0.542 20.832 1.00 97.19 174 GLU A CA 1
ATOM 1404 C C . GLU A 1 174 ? 0.215 1.465 19.836 1.00 97.19 174 GLU A C 1
ATOM 1406 O O . GLU A 1 174 ? -0.648 2.267 20.209 1.00 97.19 174 GLU A O 1
ATOM 1411 N N . ILE A 1 175 ? 0.564 1.340 18.554 1.00 97.75 175 ILE A N 1
ATOM 1412 C CA . ILE A 1 175 ? -0.052 2.127 17.488 1.00 97.75 175 ILE A CA 1
ATOM 1413 C C . ILE A 1 175 ? -1.523 1.738 17.332 1.00 97.75 175 ILE A C 1
ATOM 1415 O O . ILE A 1 175 ? -2.367 2.628 17.258 1.00 97.75 175 ILE A O 1
ATOM 1419 N N . VAL A 1 176 ? -1.855 0.443 17.348 1.00 98.19 176 VAL A N 1
ATOM 1420 C CA . VAL A 1 176 ? -3.247 -0.039 17.311 1.00 98.19 176 VAL A CA 1
ATOM 1421 C C . VAL A 1 176 ? -4.043 0.511 18.498 1.00 98.19 176 VAL A C 1
ATOM 1423 O O . VAL A 1 176 ? -5.097 1.109 18.280 1.00 98.19 176 VAL A O 1
ATOM 1426 N N . LYS A 1 177 ? -3.500 0.438 19.721 1.00 97.56 177 LYS A N 1
ATOM 1427 C CA . LYS A 1 177 ? -4.117 1.004 20.939 1.00 97.56 177 LYS A CA 1
ATOM 1428 C C . LYS A 1 177 ? -4.387 2.505 20.840 1.00 97.56 177 LYS A C 1
ATOM 1430 O O . LYS A 1 177 ? -5.410 2.996 21.321 1.00 97.56 177 LYS A O 1
ATOM 1435 N N . THR A 1 178 ? -3.466 3.239 20.219 1.00 97.00 178 THR A N 1
ATOM 1436 C CA . THR A 1 178 ? -3.545 4.699 20.077 1.00 97.00 178 THR A CA 1
ATOM 1437 C C . THR A 1 178 ? -4.527 5.108 18.982 1.00 97.00 178 THR A C 1
ATOM 1439 O O . THR A 1 178 ? -5.371 5.982 19.178 1.00 97.00 178 THR A O 1
ATOM 1442 N N . VAL A 1 179 ? -4.416 4.485 17.810 1.00 97.31 179 VAL A N 1
ATOM 1443 C CA . VAL A 1 179 ? -5.187 4.838 16.610 1.00 97.31 179 VAL A CA 1
ATOM 1444 C C . VAL A 1 179 ? -6.624 4.337 16.709 1.00 97.31 179 VAL A C 1
ATOM 1446 O O . VAL A 1 179 ? -7.546 5.039 16.273 1.00 97.31 179 VAL A O 1
ATOM 1449 N N . LYS A 1 180 ? -6.800 3.150 17.300 1.00 98.00 180 LYS A N 1
ATOM 1450 C CA . LYS A 1 180 ? -8.041 2.375 17.339 1.00 98.00 180 LYS A CA 1
ATOM 1451 C C . LYS A 1 180 ? -8.640 2.177 15.940 1.00 98.00 180 LYS A C 1
ATOM 1453 O O . LYS A 1 180 ? -9.722 2.700 15.661 1.00 98.00 180 LYS A O 1
ATOM 1458 N N . PRO A 1 181 ? -7.903 1.529 15.017 1.00 98.19 181 PRO A N 1
ATOM 1459 C CA . PRO A 1 181 ? -8.364 1.344 13.650 1.00 98.19 181 PRO A CA 1
ATOM 1460 C C . PRO A 1 181 ? -9.476 0.291 13.578 1.00 98.19 181 PRO A C 1
ATOM 1462 O O . PRO A 1 181 ? -9.482 -0.671 14.341 1.00 98.19 181 PRO A O 1
ATOM 1465 N N . ALA A 1 182 ? -10.385 0.458 12.620 1.00 97.25 182 ALA A N 1
ATOM 1466 C CA . ALA A 1 182 ? -11.372 -0.558 12.260 1.00 97.25 182 ALA A CA 1
ATOM 1467 C C . ALA A 1 182 ? -10.778 -1.628 11.334 1.00 97.25 182 ALA A C 1
ATOM 1469 O O . ALA A 1 182 ? -11.196 -2.785 11.369 1.00 97.25 182 ALA A O 1
ATOM 1470 N N . GLY A 1 183 ? -9.786 -1.241 10.522 1.00 97.06 183 GLY A N 1
ATOM 1471 C CA . GLY A 1 183 ? -9.070 -2.151 9.638 1.00 97.06 183 GLY A CA 1
ATOM 1472 C C . GLY A 1 183 ? -7.556 -2.085 9.767 1.00 97.06 183 GLY A C 1
ATOM 1473 O O . GLY A 1 183 ? -6.978 -1.000 9.832 1.00 97.06 183 GLY A O 1
ATOM 1474 N N . LEU A 1 184 ? -6.931 -3.258 9.768 1.00 98.31 184 LEU A N 1
ATOM 1475 C CA . LEU A 1 184 ? -5.492 -3.474 9.791 1.00 98.31 184 LEU A CA 1
ATOM 1476 C C . LEU A 1 184 ? -5.070 -4.198 8.502 1.00 98.31 184 LEU A C 1
ATOM 1478 O O . LEU A 1 184 ? -5.501 -5.321 8.241 1.00 98.31 184 LEU A O 1
ATOM 1482 N N . ILE A 1 185 ? -4.252 -3.536 7.683 1.00 98.19 185 ILE A N 1
ATOM 1483 C CA . ILE A 1 185 ? -3.875 -3.983 6.333 1.00 98.19 185 ILE A CA 1
ATOM 1484 C C . ILE A 1 185 ? -2.361 -4.199 6.286 1.00 98.19 185 ILE A C 1
ATOM 1486 O O . ILE A 1 185 ? -1.589 -3.270 6.519 1.00 98.19 185 ILE A O 1
ATOM 1490 N N . GLY A 1 186 ? -1.932 -5.425 6.007 1.00 96.62 186 GLY A N 1
ATOM 1491 C CA . GLY A 1 186 ? -0.537 -5.850 5.981 1.00 96.62 186 GLY A CA 1
ATOM 1492 C C . GLY A 1 186 ? 0.006 -5.914 4.561 1.00 96.62 186 GLY A C 1
ATOM 1493 O O . GLY A 1 186 ? -0.511 -6.661 3.741 1.00 96.62 186 GLY A O 1
ATOM 1494 N N . VAL A 1 187 ? 1.032 -5.114 4.277 1.00 92.81 187 VAL A N 1
ATOM 1495 C CA . VAL A 1 187 ? 1.748 -5.044 2.991 1.00 92.81 187 VAL A CA 1
ATOM 1496 C C . VAL A 1 187 ? 3.246 -4.789 3.233 1.00 92.81 187 VAL A C 1
ATOM 1498 O O . VAL A 1 187 ? 3.885 -3.997 2.531 1.00 92.81 187 VAL A O 1
ATOM 1501 N N . SER A 1 188 ? 3.815 -5.392 4.285 1.00 90.25 188 SER A N 1
ATOM 1502 C CA . SER A 1 188 ? 5.184 -5.104 4.749 1.00 90.25 188 SER A CA 1
ATOM 1503 C C . SER A 1 188 ? 6.224 -6.155 4.373 1.00 90.25 188 SER A C 1
ATOM 1505 O O . SER A 1 188 ? 7.419 -5.906 4.541 1.00 90.25 188 SER A O 1
ATOM 1507 N N . THR A 1 189 ? 5.810 -7.331 3.896 1.00 88.19 189 THR A N 1
ATOM 1508 C CA . THR A 1 189 ? 6.637 -8.544 3.735 1.00 88.19 189 THR A CA 1
ATOM 1509 C C . THR A 1 189 ? 7.235 -9.084 5.043 1.00 88.19 189 THR A C 1
ATOM 1511 O O . THR A 1 189 ? 8.183 -9.880 5.030 1.00 88.19 189 THR A O 1
ATOM 1514 N N . GLN A 1 190 ? 6.693 -8.664 6.190 1.00 91.25 190 GLN A N 1
ATOM 1515 C CA . GLN A 1 190 ? 7.112 -9.124 7.512 1.00 91.25 190 GLN A CA 1
ATOM 1516 C C . GLN A 1 190 ? 6.144 -10.193 8.026 1.00 91.25 190 GLN A C 1
ATOM 1518 O O . GLN A 1 190 ? 5.139 -9.887 8.665 1.00 91.25 190 GLN A O 1
ATOM 1523 N N . GLY A 1 191 ? 6.484 -11.456 7.762 1.00 91.94 191 GLY A N 1
ATOM 1524 C CA . GLY A 1 191 ? 5.689 -12.594 8.217 1.00 91.94 191 GLY A CA 1
ATOM 1525 C C . GLY A 1 191 ? 5.522 -12.615 9.737 1.00 91.94 191 GLY A C 1
ATOM 1526 O O . GLY A 1 191 ? 6.487 -12.372 10.466 1.00 91.94 191 GLY A O 1
ATOM 1527 N N . GLY A 1 192 ? 4.303 -12.890 10.205 1.00 92.38 192 GLY A N 1
ATOM 1528 C CA . GLY A 1 192 ? 3.978 -12.950 11.636 1.00 92.38 192 GLY A CA 1
ATOM 1529 C C . GLY A 1 192 ? 3.909 -11.595 12.357 1.00 92.38 192 GLY A C 1
ATOM 1530 O O . GLY A 1 192 ? 3.905 -11.569 13.586 1.00 92.38 192 GLY A O 1
ATOM 1531 N N . ALA A 1 193 ? 3.883 -10.468 11.633 1.00 95.38 193 ALA A N 1
ATOM 1532 C CA . ALA A 1 193 ? 3.775 -9.139 12.240 1.00 95.38 193 ALA A CA 1
ATOM 1533 C C . ALA A 1 193 ? 2.456 -8.914 13.006 1.00 95.38 193 ALA A C 1
ATOM 1535 O O . ALA A 1 193 ? 2.437 -8.158 13.978 1.00 95.38 193 ALA A O 1
ATOM 1536 N N . PHE A 1 194 ? 1.358 -9.555 12.595 1.00 96.44 194 PHE A N 1
ATOM 1537 C CA . PHE A 1 194 ? 0.075 -9.487 13.298 1.00 96.44 194 PHE A CA 1
ATOM 1538 C C . PHE A 1 194 ? 0.053 -10.565 14.377 1.00 96.44 194 PHE A C 1
ATOM 1540 O O . PHE A 1 194 ? -0.469 -11.662 14.190 1.00 96.44 194 PHE A O 1
ATOM 1547 N N . THR A 1 195 ? 0.686 -10.252 15.508 1.00 96.12 195 THR A N 1
ATOM 1548 C CA . THR A 1 195 ? 0.753 -11.154 16.661 1.00 96.12 195 THR A CA 1
ATOM 1549 C C . THR A 1 195 ? -0.633 -11.387 17.265 1.00 96.12 195 THR A C 1
ATOM 1551 O O . THR A 1 195 ? -1.561 -10.602 17.058 1.00 96.12 195 THR A O 1
ATOM 1554 N N . ALA A 1 196 ? -0.771 -12.441 18.074 1.00 93.31 196 ALA A N 1
ATOM 1555 C CA . ALA A 1 196 ? -2.017 -12.732 18.786 1.00 93.31 196 ALA A CA 1
ATOM 1556 C C . ALA A 1 196 ? -2.503 -11.544 19.638 1.00 93.31 196 ALA A C 1
ATOM 1558 O O . ALA A 1 196 ? -3.698 -11.289 19.713 1.00 93.31 196 ALA A O 1
ATOM 1559 N N . GLU A 1 197 ? -1.582 -10.778 20.227 1.00 95.44 197 GLU A N 1
ATOM 1560 C CA . GLU A 1 197 ? -1.899 -9.589 21.027 1.00 95.44 197 GLU A CA 1
ATOM 1561 C C . GLU A 1 197 ? -2.458 -8.454 20.164 1.00 95.44 197 GLU A C 1
ATOM 1563 O O . GLU A 1 197 ? -3.403 -7.783 20.567 1.00 95.44 197 GLU A O 1
ATOM 1568 N N . VAL A 1 198 ? -1.904 -8.252 18.963 1.00 97.06 198 VAL A N 1
ATOM 1569 C CA . VAL A 1 198 ? -2.399 -7.257 18.001 1.00 97.06 198 VAL A CA 1
ATOM 1570 C C . VAL A 1 198 ? -3.786 -7.642 17.493 1.00 97.06 198 VAL A C 1
ATOM 1572 O O . VAL A 1 198 ? -4.670 -6.790 17.429 1.00 97.06 198 VAL A O 1
ATOM 1575 N N . ILE A 1 199 ? -3.987 -8.916 17.149 1.00 95.12 199 ILE A N 1
ATOM 1576 C CA . ILE A 1 199 ? -5.278 -9.430 16.671 1.00 95.12 199 ILE A CA 1
ATOM 1577 C C . ILE A 1 199 ? -6.334 -9.323 17.777 1.00 95.12 199 ILE A C 1
ATOM 1579 O O . ILE A 1 199 ? -7.437 -8.842 17.516 1.00 95.12 199 ILE A O 1
ATOM 1583 N N . LYS A 1 200 ? -5.979 -9.693 19.013 1.00 94.00 200 LYS A N 1
ATOM 1584 C CA . LYS A 1 200 ? -6.861 -9.550 20.173 1.00 94.00 200 LYS A CA 1
ATOM 1585 C C . LYS A 1 200 ? -7.248 -8.093 20.405 1.00 94.00 200 LYS A C 1
ATOM 1587 O O . LYS A 1 200 ? -8.426 -7.792 20.520 1.00 94.00 200 LYS A O 1
ATOM 1592 N N . GLU A 1 201 ? -6.284 -7.176 20.391 1.00 97.25 201 GLU A N 1
ATOM 1593 C CA . GLU A 1 201 ? -6.570 -5.748 20.551 1.00 97.25 201 GLU A CA 1
ATOM 1594 C C . GLU A 1 201 ? -7.499 -5.225 19.438 1.00 97.25 201 GLU A C 1
ATOM 1596 O O . GLU A 1 201 ? -8.428 -4.467 19.710 1.00 97.25 201 GLU A O 1
ATOM 1601 N N . MET A 1 202 ? -7.311 -5.661 18.185 1.00 97.06 202 MET A N 1
ATOM 1602 C CA . MET A 1 202 ? -8.231 -5.324 17.091 1.00 97.06 202 MET A CA 1
ATOM 1603 C C . MET A 1 202 ? -9.664 -5.801 17.369 1.00 97.06 202 MET A C 1
ATOM 1605 O O . MET A 1 202 ? -10.602 -5.062 17.056 1.00 97.06 202 MET A O 1
ATOM 1609 N N . ALA A 1 203 ? -9.829 -6.995 17.946 1.00 94.19 203 ALA A N 1
ATOM 1610 C CA . ALA A 1 203 ? -11.122 -7.558 18.341 1.00 94.19 203 ALA A CA 1
ATOM 1611 C C . ALA A 1 203 ? -11.734 -6.851 19.564 1.00 94.19 203 ALA A C 1
ATOM 1613 O O . ALA A 1 203 ? -12.940 -6.625 19.600 1.00 94.19 203 ALA A O 1
ATOM 1614 N N . ASP A 1 204 ? -10.915 -6.423 20.526 1.00 94.75 204 ASP A N 1
ATOM 1615 C CA . ASP A 1 204 ? -11.372 -5.656 21.691 1.00 94.75 204 ASP A CA 1
ATOM 1616 C C . ASP A 1 204 ? -11.872 -4.255 21.280 1.00 94.75 204 ASP A C 1
ATOM 1618 O O . ASP A 1 204 ? -12.821 -3.717 21.855 1.00 94.75 204 ASP A O 1
ATOM 1622 N N . ILE A 1 205 ? -11.252 -3.654 20.256 1.00 95.62 205 ILE A N 1
ATOM 1623 C CA . ILE A 1 205 ? -11.633 -2.337 19.720 1.00 95.62 205 ILE A CA 1
ATOM 1624 C C . ILE A 1 205 ? -12.878 -2.422 18.824 1.00 95.62 205 ILE A C 1
ATOM 1626 O O . ILE A 1 205 ? -13.662 -1.468 18.769 1.00 95.62 205 ILE A O 1
ATOM 1630 N N . ASN A 1 206 ? -13.054 -3.526 18.093 1.00 93.12 206 ASN A N 1
ATOM 1631 C CA . ASN A 1 206 ? -14.063 -3.653 17.045 1.00 93.12 206 ASN A CA 1
ATOM 1632 C C . ASN A 1 206 ? -14.838 -4.964 17.171 1.00 93.12 206 ASN A C 1
ATOM 1634 O O . ASN A 1 206 ? -14.249 -6.032 17.104 1.00 93.12 206 ASN A O 1
ATOM 1638 N N . GLU A 1 207 ? -16.171 -4.896 17.163 1.00 90.56 207 GLU A N 1
ATOM 1639 C CA . GLU A 1 207 ? -17.027 -6.095 17.122 1.00 90.56 207 GLU A CA 1
ATOM 1640 C C . GLU A 1 207 ? -16.736 -6.994 15.904 1.00 90.56 207 GLU A C 1
ATOM 1642 O O . GLU A 1 207 ? -16.836 -8.215 15.972 1.00 90.56 207 GLU A O 1
ATOM 1647 N N . ARG A 1 208 ? -16.384 -6.383 14.765 1.00 91.62 208 ARG A N 1
ATOM 1648 C CA . ARG A 1 208 ? -16.032 -7.064 13.512 1.00 91.62 208 ARG A CA 1
ATOM 1649 C C . ARG A 1 208 ? -14.745 -6.449 12.948 1.00 91.62 208 ARG A C 1
ATOM 1651 O O . ARG A 1 208 ? -14.841 -5.574 12.084 1.00 91.62 208 ARG A O 1
ATOM 1658 N N . PRO A 1 209 ? -13.559 -6.835 13.452 1.00 95.06 209 PRO A N 1
ATOM 1659 C CA . PRO A 1 209 ? -12.299 -6.255 13.003 1.00 95.06 209 PRO A CA 1
ATOM 1660 C C . PRO A 1 209 ? -11.997 -6.663 11.559 1.00 95.06 209 PRO A C 1
ATOM 1662 O O . PRO A 1 209 ? -12.214 -7.809 11.164 1.00 95.06 209 PRO A O 1
ATOM 1665 N N . ILE A 1 210 ? -11.470 -5.731 10.764 1.00 97.00 210 ILE A N 1
ATOM 1666 C CA . ILE A 1 210 ? -11.008 -6.016 9.402 1.00 97.00 210 ILE A CA 1
ATOM 1667 C C . ILE A 1 210 ? -9.503 -6.294 9.464 1.00 97.00 210 ILE A C 1
ATOM 1669 O O . ILE A 1 210 ? -8.730 -5.412 9.831 1.00 97.00 210 ILE A O 1
ATOM 1673 N N . ILE A 1 211 ? -9.074 -7.505 9.107 1.00 96.88 211 ILE A N 1
ATOM 1674 C CA . ILE A 1 211 ? -7.658 -7.905 9.123 1.00 96.88 211 ILE A CA 1
ATOM 1675 C C . ILE A 1 211 ? -7.298 -8.479 7.756 1.00 96.88 211 ILE A C 1
ATOM 1677 O O . ILE A 1 211 ? -7.792 -9.540 7.380 1.00 96.88 211 ILE A O 1
ATOM 1681 N N . PHE A 1 212 ? -6.465 -7.765 7.000 1.00 96.75 212 PHE A N 1
ATOM 1682 C CA . PHE A 1 212 ? -6.039 -8.141 5.649 1.00 96.75 212 PHE A CA 1
ATOM 1683 C C . PHE A 1 212 ? -4.521 -8.387 5.645 1.00 96.75 212 PHE A C 1
ATOM 1685 O O . PHE A 1 212 ? -3.768 -7.426 5.494 1.00 96.75 212 PHE A O 1
ATOM 1692 N N . PRO A 1 213 ? -4.043 -9.628 5.835 1.00 94.00 213 PRO A N 1
ATOM 1693 C CA . PRO A 1 213 ? -2.627 -9.966 5.707 1.00 94.00 213 PRO A CA 1
ATOM 1694 C C . PRO A 1 213 ? -2.308 -10.296 4.237 1.00 94.00 213 PRO A C 1
ATOM 1696 O O . PRO A 1 213 ? -2.678 -11.358 3.740 1.00 94.00 213 PRO A O 1
ATOM 1699 N N . LEU A 1 214 ? -1.703 -9.357 3.503 1.00 91.06 214 LEU A N 1
ATOM 1700 C CA . LEU A 1 214 ? -1.599 -9.422 2.034 1.00 91.06 214 LEU A CA 1
ATOM 1701 C C . LEU A 1 214 ? -0.187 -9.741 1.536 1.00 91.06 214 LEU A C 1
ATOM 1703 O O . LEU A 1 214 ? 0.038 -9.836 0.328 1.00 91.06 214 LEU A O 1
ATOM 1707 N N . SER A 1 215 ? 0.787 -9.869 2.436 1.00 85.81 215 SER A N 1
ATOM 1708 C CA . SER A 1 215 ? 2.166 -10.125 2.039 1.00 85.81 215 SER A CA 1
ATOM 1709 C C . SER A 1 215 ? 2.364 -11.533 1.471 1.00 85.81 215 SER A C 1
ATOM 1711 O O . SER A 1 215 ? 2.041 -12.533 2.107 1.00 85.81 215 SER A O 1
ATOM 1713 N N . ASN A 1 216 ? 2.993 -11.598 0.296 1.00 79.44 216 ASN A N 1
ATOM 1714 C CA . ASN A 1 216 ? 3.307 -12.837 -0.414 1.00 79.44 216 ASN A CA 1
ATOM 1715 C C . ASN A 1 216 ? 4.799 -13.215 -0.313 1.00 79.44 216 ASN A C 1
ATOM 1717 O O . ASN A 1 216 ? 5.654 -12.329 -0.190 1.00 79.44 216 ASN A O 1
ATOM 1721 N N . PRO A 1 217 ? 5.152 -14.514 -0.425 1.00 85.69 217 PRO A N 1
ATOM 1722 C CA . PRO A 1 217 ? 4.267 -15.692 -0.345 1.00 85.69 217 PRO A CA 1
ATOM 1723 C C . PRO A 1 217 ? 3.739 -15.907 1.088 1.00 85.69 217 PRO A C 1
ATOM 1725 O O . PRO A 1 217 ? 4.056 -15.122 1.973 1.00 85.69 217 PRO A O 1
ATOM 1728 N N . THR A 1 218 ? 3.003 -16.990 1.366 1.00 75.94 218 THR A N 1
ATOM 1729 C CA . THR A 1 218 ? 2.387 -17.263 2.688 1.00 75.94 218 THR A CA 1
ATOM 1730 C C . THR A 1 218 ? 3.353 -17.144 3.875 1.00 75.94 218 THR A C 1
ATOM 1732 O O . THR A 1 218 ? 2.966 -16.667 4.935 1.00 75.94 218 THR A O 1
ATOM 1735 N N . SER A 1 219 ? 4.634 -17.494 3.706 1.00 79.56 219 SER A N 1
ATOM 1736 C CA . SER A 1 219 ? 5.668 -17.334 4.748 1.00 79.56 219 SER A CA 1
ATOM 1737 C C . SER A 1 219 ? 5.985 -15.874 5.109 1.00 79.56 219 SER A C 1
ATOM 1739 O O . SER A 1 219 ? 6.688 -15.608 6.086 1.00 79.56 219 SER A O 1
ATOM 1741 N N . LYS A 1 220 ? 5.498 -14.923 4.310 1.00 86.88 220 LYS A N 1
ATOM 1742 C CA . LYS A 1 220 ? 5.595 -13.476 4.509 1.00 86.88 220 LYS A CA 1
ATOM 1743 C C . LYS A 1 220 ? 4.281 -12.842 4.949 1.00 86.88 220 LYS A C 1
ATOM 1745 O O . LYS A 1 220 ? 4.322 -11.673 5.318 1.00 86.88 220 LYS A O 1
ATOM 1750 N N . SER A 1 221 ? 3.182 -13.596 4.956 1.00 86.06 221 SER A N 1
ATOM 1751 C CA . SER A 1 221 ? 1.874 -13.140 5.426 1.00 86.06 221 SER A CA 1
ATOM 1752 C C . SER A 1 221 ? 1.956 -12.681 6.881 1.00 86.06 221 SER A C 1
ATOM 1754 O O . SER A 1 221 ? 2.534 -13.369 7.730 1.00 86.06 221 SER A O 1
ATOM 1756 N N . GLU A 1 222 ? 1.390 -11.515 7.187 1.00 94.62 222 GL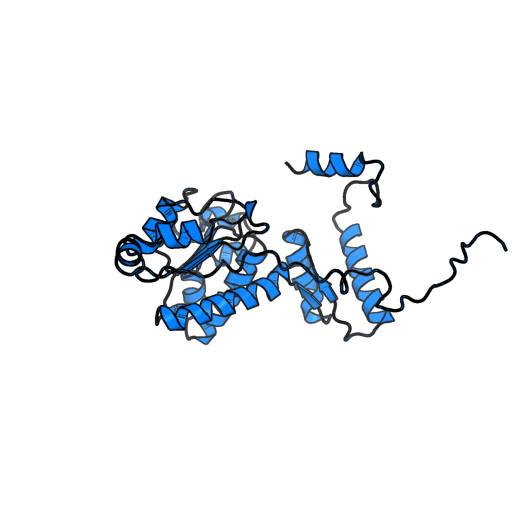U A N 1
ATOM 1757 C CA . GLU A 1 222 ? 1.470 -10.908 8.518 1.00 94.62 222 GLU A CA 1
ATOM 1758 C C . GLU A 1 222 ? 0.826 -11.783 9.605 1.00 94.62 222 GLU A C 1
ATOM 1760 O O . GLU A 1 222 ? 1.296 -11.774 10.740 1.00 94.62 222 GLU A O 1
ATOM 1765 N N . CYS A 1 223 ? -0.185 -12.576 9.254 1.00 91.06 223 CYS A N 1
ATOM 1766 C CA . CYS A 1 223 ? -0.691 -13.707 10.033 1.00 91.06 223 CYS A CA 1
ATOM 1767 C C . CYS A 1 223 ? -1.321 -14.757 9.106 1.00 91.06 223 CYS A C 1
ATOM 1769 O O . CYS A 1 223 ? -1.510 -14.520 7.908 1.00 91.06 223 CYS A O 1
ATOM 1771 N N . THR A 1 224 ? -1.641 -15.929 9.650 1.00 88.44 224 THR A N 1
ATOM 1772 C CA . THR A 1 224 ? -2.475 -16.927 8.966 1.00 88.44 224 THR A CA 1
ATOM 1773 C C . THR A 1 224 ? -3.962 -16.648 9.192 1.00 88.44 224 THR A C 1
ATOM 1775 O O . THR A 1 224 ? -4.347 -15.967 10.144 1.00 88.44 224 THR A O 1
ATOM 1778 N N . ALA A 1 225 ? -4.821 -17.226 8.347 1.00 83.81 225 ALA A N 1
ATOM 1779 C CA . ALA A 1 225 ? -6.268 -17.180 8.562 1.00 83.81 225 ALA A CA 1
ATOM 1780 C C . ALA A 1 225 ? -6.668 -17.803 9.913 1.00 83.81 225 ALA A C 1
ATOM 1782 O O . ALA A 1 225 ? -7.484 -17.233 10.626 1.00 83.81 225 ALA A O 1
ATOM 1783 N N . GLU A 1 226 ? -6.044 -18.920 10.303 1.00 83.38 226 GLU A N 1
ATOM 1784 C CA . GLU A 1 226 ? -6.270 -19.573 11.601 1.00 83.38 226 GLU A CA 1
ATOM 1785 C C . GLU A 1 226 ? -5.945 -18.643 12.779 1.00 83.38 226 GLU A C 1
ATOM 1787 O O . GLU A 1 226 ? -6.729 -18.548 13.722 1.00 83.38 226 GLU A O 1
ATOM 1792 N N . GLN A 1 227 ? -4.825 -17.913 12.711 1.00 84.81 227 GLN A N 1
ATOM 1793 C CA . GLN A 1 227 ? -4.430 -16.945 13.739 1.00 84.81 227 GLN A CA 1
ATOM 1794 C C . GLN A 1 227 ? -5.397 -15.763 13.811 1.00 84.81 227 GLN A C 1
ATOM 1796 O O . GLN A 1 227 ? -5.747 -15.332 14.908 1.00 84.81 227 GLN A O 1
ATOM 1801 N N . ALA A 1 228 ? -5.830 -15.245 12.656 1.00 84.50 228 ALA A N 1
ATOM 1802 C CA . ALA A 1 228 ? -6.801 -14.159 12.585 1.00 84.50 228 ALA A CA 1
ATOM 1803 C C . ALA A 1 228 ? -8.149 -14.575 13.181 1.00 84.50 228 ALA A C 1
ATOM 1805 O O . ALA A 1 228 ? -8.696 -13.837 13.987 1.00 84.50 228 ALA A O 1
ATOM 1806 N N . ILE A 1 229 ? -8.642 -15.768 12.838 1.00 79.00 229 ILE A N 1
ATOM 1807 C CA . ILE A 1 229 ? -9.899 -16.313 13.358 1.00 79.00 229 ILE A CA 1
ATOM 1808 C C . ILE A 1 229 ? -9.767 -16.536 14.866 1.00 79.00 229 ILE A C 1
ATOM 1810 O O . ILE A 1 229 ? -10.376 -15.786 15.620 1.00 79.00 229 ILE A O 1
ATOM 1814 N N . THR A 1 230 ? -8.861 -17.420 15.303 1.00 75.19 230 THR A N 1
ATOM 1815 C CA . THR A 1 230 ? -8.673 -17.810 16.718 1.00 75.19 230 THR A CA 1
ATOM 1816 C C . THR A 1 230 ? -8.380 -16.617 17.634 1.00 75.19 230 THR A C 1
ATOM 1818 O O . THR A 1 230 ? -8.860 -16.559 18.764 1.00 75.19 230 THR A O 1
ATOM 1821 N N . GLY A 1 231 ? -7.599 -15.641 17.163 1.00 62.94 231 GLY A N 1
ATOM 1822 C CA . GLY A 1 231 ? -7.268 -14.442 17.936 1.00 62.94 231 GLY A CA 1
ATOM 1823 C C . GLY A 1 231 ? -8.428 -13.451 18.083 1.00 62.94 231 GLY A C 1
ATOM 1824 O O . GLY A 1 231 ? -8.408 -12.641 19.005 1.00 62.94 231 GLY A O 1
ATOM 1825 N N . THR A 1 232 ? -9.437 -13.520 17.209 1.00 62.69 232 THR A N 1
ATOM 1826 C CA . THR A 1 232 ? -10.690 -12.744 17.320 1.00 62.69 232 THR A CA 1
ATOM 1827 C C . THR A 1 232 ? -11.781 -13.484 18.106 1.00 62.69 232 THR A C 1
ATOM 1829 O O . THR A 1 232 ? -12.876 -12.967 18.311 1.00 62.69 232 THR A O 1
ATOM 1832 N N . ASP A 1 233 ? -11.461 -14.688 18.586 1.00 51.78 233 ASP A N 1
ATOM 1833 C CA . ASP A 1 233 ? -12.402 -15.753 18.903 1.00 51.78 233 ASP A CA 1
ATOM 1834 C C . ASP A 1 233 ? -12.387 -16.166 20.384 1.00 51.78 233 ASP A C 1
ATOM 1836 O O . ASP A 1 233 ? -12.532 -17.336 20.743 1.00 51.78 233 ASP A O 1
ATOM 1840 N N . GLU A 1 234 ? -12.436 -15.189 21.290 1.00 46.00 234 GLU A N 1
ATOM 1841 C CA . GLU A 1 234 ? -13.130 -15.434 22.569 1.00 46.00 234 GLU A CA 1
ATOM 1842 C C . GLU A 1 234 ? -14.634 -15.783 22.331 1.00 46.00 234 GLU A C 1
ATOM 1844 O O . GLU A 1 234 ? -15.342 -16.214 23.237 1.00 46.00 234 GLU A O 1
ATOM 1849 N N . LEU A 1 235 ? -15.110 -15.718 21.073 1.00 48.53 235 LEU A N 1
ATOM 1850 C CA . LEU A 1 235 ? -16.363 -16.294 20.569 1.00 48.53 235 LEU A CA 1
ATOM 1851 C C . LEU A 1 235 ? -16.262 -17.739 20.014 1.00 48.53 235 LEU A C 1
ATOM 1853 O O . LEU A 1 235 ? -17.303 -18.391 19.912 1.00 48.53 235 LEU A O 1
ATOM 1857 N N . TYR A 1 236 ? -15.076 -18.311 19.751 1.00 43.50 236 TYR A N 1
ATOM 1858 C CA . TYR A 1 236 ? -14.912 -19.718 19.310 1.00 43.50 236 TYR A CA 1
ATOM 1859 C C . TYR A 1 236 ? -15.213 -20.738 20.404 1.00 43.50 236 TYR A C 1
ATOM 1861 O O . TYR A 1 236 ? -15.529 -21.893 20.120 1.00 43.50 236 TYR A O 1
ATOM 1869 N N . VAL A 1 237 ? -15.261 -20.308 21.666 1.00 45.66 237 VAL A N 1
ATOM 1870 C CA . VAL A 1 237 ? -15.846 -21.123 22.741 1.00 45.66 237 VAL A CA 1
ATOM 1871 C C . VAL A 1 237 ? -17.298 -21.519 22.402 1.00 45.66 237 VAL A C 1
ATOM 1873 O O . VAL A 1 237 ? -17.751 -22.580 22.820 1.00 45.66 237 VAL A O 1
ATOM 1876 N N . ARG A 1 238 ? -18.018 -20.757 21.556 1.00 40.53 238 ARG A N 1
ATOM 1877 C CA . ARG A 1 238 ? -19.325 -21.173 21.003 1.00 40.53 238 ARG A CA 1
ATOM 1878 C C . ARG A 1 238 ? -19.234 -22.147 19.827 1.00 40.53 238 ARG A C 1
ATOM 1880 O O . ARG A 1 238 ? -20.184 -22.895 19.619 1.00 40.53 238 ARG A O 1
ATOM 1887 N N . HIS A 1 239 ? -18.124 -22.180 19.094 1.00 41.09 239 HIS A N 1
ATOM 1888 C CA . HIS A 1 239 ? -17.887 -23.161 18.032 1.00 41.09 239 HIS A CA 1
ATOM 1889 C C . HIS A 1 239 ? -17.683 -24.581 18.594 1.00 41.09 239 HIS A C 1
ATOM 1891 O O . HIS A 1 239 ? -18.030 -25.562 17.955 1.00 41.09 239 HIS A O 1
ATOM 1897 N N . GLN A 1 240 ? -17.231 -24.692 19.846 1.00 42.28 240 GLN A N 1
ATOM 1898 C CA . GLN A 1 240 ? -17.188 -25.950 20.607 1.00 42.28 240 GLN A CA 1
ATOM 1899 C C . GLN A 1 240 ? -18.562 -26.390 21.165 1.00 42.28 240 GLN A C 1
ATOM 1901 O O . GLN A 1 240 ? -18.701 -27.527 21.604 1.00 42.28 240 GLN A O 1
ATOM 1906 N N . ILE A 1 241 ? -19.580 -25.514 21.170 1.00 44.09 241 ILE A N 1
ATOM 1907 C CA . ILE A 1 241 ? -20.943 -25.841 21.644 1.00 44.09 241 ILE A CA 1
ATOM 1908 C C . ILE A 1 241 ? -21.856 -26.272 20.482 1.00 44.09 241 ILE A C 1
ATOM 1910 O O . ILE A 1 241 ? -22.801 -27.029 20.694 1.00 44.09 241 ILE A O 1
ATOM 1914 N N . TYR A 1 242 ? -21.558 -25.847 19.252 1.00 42.62 242 TYR A N 1
ATOM 1915 C CA . TYR A 1 242 ? -22.230 -26.308 18.038 1.00 42.62 242 TYR A CA 1
ATOM 1916 C C . TYR A 1 242 ? -21.204 -26.969 17.123 1.00 42.62 242 TYR A C 1
ATOM 1918 O O . TYR A 1 242 ? -20.560 -26.305 16.314 1.00 42.62 242 TYR A O 1
ATOM 1926 N N . ASP A 1 243 ? -21.059 -28.283 17.283 1.00 40.22 243 ASP A N 1
ATOM 1927 C CA . ASP A 1 243 ? -20.282 -29.135 16.389 1.00 40.22 243 ASP A CA 1
ATOM 1928 C C . ASP A 1 243 ? -20.686 -28.861 14.932 1.00 40.22 243 ASP A C 1
ATOM 1930 O O . ASP A 1 243 ? -21.835 -29.066 14.529 1.00 40.22 243 ASP A O 1
ATOM 1934 N N . THR A 1 244 ? -19.746 -28.326 14.157 1.00 44.34 244 THR A N 1
ATOM 1935 C CA . THR A 1 244 ? -19.876 -28.213 12.709 1.00 44.34 244 THR A CA 1
ATOM 1936 C C . THR A 1 244 ? -18.654 -28.893 12.116 1.00 44.34 244 THR A C 1
ATOM 1938 O O . THR A 1 244 ? -17.558 -28.339 12.126 1.00 44.34 244 THR A O 1
ATOM 1941 N N . ASN A 1 245 ? -18.839 -30.112 11.609 1.00 41.22 245 ASN A N 1
ATOM 1942 C CA . ASN A 1 245 ? -17.851 -30.765 10.760 1.00 41.22 245 ASN A CA 1
ATOM 1943 C C . ASN A 1 245 ? -17.624 -29.879 9.530 1.00 41.22 245 ASN A C 1
ATOM 1945 O O . ASN A 1 245 ? -18.456 -29.849 8.623 1.00 41.22 245 ASN A O 1
ATOM 1949 N N . TYR A 1 246 ? -16.521 -29.134 9.504 1.00 50.19 246 TYR A N 1
ATOM 1950 C CA . TYR A 1 246 ? -16.056 -28.525 8.267 1.00 50.19 246 TYR A CA 1
ATOM 1951 C C . TYR A 1 246 ? -15.544 -29.639 7.356 1.00 50.19 246 TYR A C 1
ATOM 1953 O O . TYR A 1 246 ? -14.651 -30.398 7.733 1.00 50.19 246 TYR A O 1
ATOM 1961 N N . GLU A 1 247 ? -16.121 -29.740 6.161 1.00 50.53 247 GLU A N 1
ATOM 1962 C CA . GLU A 1 247 ? -15.532 -30.535 5.088 1.00 50.53 247 GLU A CA 1
ATOM 1963 C C . GLU A 1 247 ? -14.161 -29.966 4.698 1.00 50.53 247 GLU A C 1
ATOM 1965 O O . GLU A 1 247 ? -13.880 -28.783 4.909 1.00 50.53 247 GLU A O 1
ATOM 1970 N N . ASP A 1 248 ? -13.310 -30.846 4.160 1.00 52.84 248 ASP A N 1
ATOM 1971 C CA . ASP A 1 248 ? -11.908 -30.597 3.820 1.00 52.84 248 ASP A CA 1
ATOM 1972 C C . ASP A 1 248 ? -11.654 -29.175 3.287 1.00 52.84 248 ASP A C 1
ATOM 1974 O O . ASP A 1 248 ? -12.204 -28.755 2.268 1.00 52.84 248 ASP A O 1
ATOM 1978 N N . LEU A 1 249 ? -10.768 -28.457 3.984 1.00 52.22 249 LEU A N 1
ATOM 1979 C CA . LEU A 1 249 ? -10.259 -27.129 3.640 1.00 52.22 249 LEU A CA 1
ATOM 1980 C C . LEU A 1 249 ? -10.010 -26.956 2.128 1.00 52.22 249 LEU A C 1
ATOM 1982 O O . LEU A 1 249 ? -9.376 -27.794 1.486 1.00 52.22 249 LEU A O 1
ATOM 1986 N N . ILE A 1 250 ? -10.357 -25.769 1.612 1.00 52.53 250 ILE A N 1
ATOM 1987 C CA . ILE A 1 250 ? -10.026 -25.242 0.266 1.00 52.53 250 ILE A CA 1
ATOM 1988 C C . ILE A 1 250 ? -8.522 -25.327 -0.094 1.00 52.53 250 ILE A C 1
ATOM 1990 O O . ILE A 1 250 ? -8.150 -25.158 -1.249 1.00 52.53 250 ILE A O 1
ATOM 1994 N N . ASN A 1 251 ? -7.654 -25.637 0.872 1.00 52.09 251 ASN A N 1
ATOM 1995 C CA . ASN A 1 251 ? -6.217 -25.844 0.684 1.00 52.09 251 ASN A CA 1
ATOM 1996 C C . ASN A 1 251 ? -5.840 -27.255 0.197 1.00 52.09 251 ASN A C 1
ATOM 1998 O O . ASN A 1 251 ? -4.656 -27.597 0.207 1.00 52.09 251 ASN A O 1
ATOM 2002 N N . LYS A 1 252 ? -6.793 -28.095 -0.224 1.00 51.47 252 LYS A N 1
ATOM 2003 C CA . LYS A 1 252 ? -6.437 -29.277 -1.017 1.00 51.47 252 LYS A CA 1
ATOM 2004 C C . LYS A 1 252 ? -5.844 -28.793 -2.338 1.00 51.47 252 LYS A C 1
ATOM 2006 O O . LYS A 1 252 ? -6.555 -28.229 -3.165 1.00 51.47 252 LYS A O 1
ATOM 2011 N N . GLU A 1 253 ? -4.540 -29.009 -2.522 1.00 50.56 253 GLU A N 1
ATOM 2012 C CA . GLU A 1 253 ? -3.884 -28.820 -3.815 1.00 50.56 253 GLU A CA 1
ATOM 2013 C C . GLU A 1 253 ? -4.709 -29.542 -4.881 1.00 50.56 253 GLU A C 1
ATOM 2015 O O . GLU A 1 253 ? -4.899 -30.762 -4.821 1.00 50.56 253 GLU A O 1
ATOM 2020 N N . TRP A 1 254 ? -5.246 -28.777 -5.832 1.00 61.84 254 TRP A N 1
ATOM 2021 C CA . TRP A 1 254 ? -5.932 -29.349 -6.976 1.00 61.84 254 TRP A CA 1
ATOM 2022 C C . TRP A 1 254 ? -4.923 -30.194 -7.750 1.00 61.84 254 TRP A C 1
ATOM 2024 O O . TRP A 1 254 ? -4.005 -29.670 -8.385 1.00 61.84 254 TRP A O 1
ATOM 2034 N N . LYS A 1 255 ? -5.072 -31.518 -7.670 1.00 64.19 255 LYS A N 1
ATOM 2035 C CA . LYS A 1 255 ? -4.326 -32.435 -8.523 1.00 64.19 255 LYS A CA 1
ATOM 2036 C C . LYS A 1 255 ? -4.907 -32.327 -9.921 1.00 64.19 255 LYS A C 1
ATOM 2038 O O . LYS A 1 255 ? -5.978 -32.865 -10.188 1.00 64.19 255 LYS A O 1
ATOM 2043 N N . TRP A 1 256 ? -4.197 -31.607 -10.781 1.00 60.09 256 TRP A N 1
ATOM 2044 C CA . TRP A 1 256 ? -4.481 -31.584 -12.206 1.00 60.09 256 TRP A CA 1
ATOM 2045 C C . TRP A 1 256 ? -4.577 -33.020 -12.736 1.00 60.09 256 TRP A C 1
ATOM 2047 O O . TRP A 1 256 ? -3.725 -33.841 -12.381 1.00 60.09 256 TRP A O 1
ATOM 2057 N N . PRO A 1 257 ? -5.601 -33.348 -13.540 1.00 72.81 257 PRO A N 1
ATOM 2058 C CA . PRO A 1 257 ? -5.657 -34.628 -14.229 1.00 72.81 257 PRO A CA 1
ATOM 2059 C C . PRO A 1 257 ? -4.368 -34.840 -15.031 1.00 72.81 257 PRO A C 1
ATOM 2061 O O . PRO A 1 257 ? -3.936 -33.942 -15.752 1.00 72.81 257 PRO A O 1
ATOM 2064 N N . ASP A 1 258 ? -3.769 -36.033 -14.957 1.00 66.81 258 ASP A N 1
ATOM 2065 C CA . ASP A 1 258 ? -2.542 -36.370 -15.707 1.00 66.81 258 ASP A CA 1
ATOM 2066 C C . ASP A 1 258 ? -2.707 -36.176 -17.232 1.00 66.81 258 ASP A C 1
ATOM 2068 O O . ASP A 1 258 ? -1.737 -36.052 -17.981 1.00 66.81 258 ASP A O 1
ATOM 2072 N N . GLU A 1 259 ? -3.956 -36.142 -17.696 1.00 62.06 259 GLU A N 1
ATOM 2073 C CA . GLU A 1 259 ? -4.388 -35.860 -19.064 1.00 62.06 259 GLU A CA 1
ATOM 2074 C C . GLU A 1 259 ? -4.091 -34.411 -19.485 1.00 62.06 259 GLU A C 1
ATOM 2076 O O . GLU A 1 259 ? -3.609 -34.186 -20.597 1.00 62.06 259 GLU A O 1
ATOM 2081 N N . ASP A 1 260 ? -4.305 -33.459 -18.571 1.00 58.28 260 ASP A N 1
ATOM 2082 C CA . ASP A 1 260 ? -4.141 -32.014 -18.781 1.00 58.28 260 ASP A CA 1
ATOM 2083 C C . ASP A 1 260 ? -2.671 -31.576 -18.670 1.00 58.28 260 ASP A C 1
ATOM 2085 O O . ASP A 1 260 ? -2.287 -30.506 -19.144 1.00 58.28 260 ASP A O 1
ATOM 2089 N N . CYS A 1 261 ? -1.818 -32.415 -18.073 1.00 53.50 261 CYS A N 1
ATOM 2090 C CA . CYS A 1 261 ? -0.381 -32.173 -17.921 1.00 53.50 261 CYS A CA 1
ATOM 2091 C C . CYS A 1 261 ? 0.476 -32.769 -19.052 1.00 53.50 261 CYS A C 1
ATOM 2093 O O . CYS A 1 261 ? 1.709 -32.742 -18.973 1.00 53.50 261 CYS A O 1
ATOM 2095 N N . LYS A 1 262 ? -0.129 -33.301 -20.124 1.00 53.28 262 LYS A N 1
ATOM 2096 C CA . LYS A 1 262 ? 0.637 -33.810 -21.269 1.00 53.28 262 LYS A CA 1
ATOM 2097 C C . LYS A 1 262 ? 1.187 -32.664 -22.115 1.00 53.28 262 LYS A C 1
ATOM 2099 O O . LYS A 1 262 ? 0.453 -31.977 -22.825 1.00 53.28 262 LYS A O 1
ATOM 2104 N N . ALA A 1 263 ? 2.513 -32.534 -22.130 1.00 52.12 263 ALA A N 1
ATOM 2105 C CA . ALA A 1 263 ? 3.214 -31.868 -23.221 1.00 52.12 263 ALA A CA 1
ATOM 2106 C C . ALA A 1 263 ? 2.810 -32.551 -24.543 1.00 52.12 263 ALA A C 1
ATOM 2108 O O . ALA A 1 263 ? 3.176 -33.700 -24.784 1.00 52.12 263 ALA A O 1
ATOM 2109 N N . GLY A 1 264 ? 1.994 -31.870 -25.354 1.00 55.09 264 GLY A N 1
ATOM 2110 C CA . GLY A 1 264 ? 1.530 -32.367 -26.655 1.00 55.09 264 GLY A CA 1
ATOM 2111 C C . GLY A 1 264 ? 0.030 -32.232 -26.942 1.00 55.09 264 GLY A C 1
ATOM 2112 O O . GLY A 1 264 ? -0.366 -32.472 -28.077 1.00 55.09 264 GLY A O 1
ATOM 2113 N N . ALA A 1 265 ? -0.813 -31.834 -25.977 1.00 52.62 265 ALA A N 1
ATOM 2114 C CA . ALA A 1 265 ? -2.251 -31.629 -26.235 1.00 52.62 265 ALA A CA 1
ATOM 2115 C C . ALA A 1 265 ? -2.569 -30.297 -26.950 1.00 52.62 265 ALA A C 1
ATOM 2117 O O . ALA A 1 265 ? -3.605 -30.160 -27.596 1.00 52.62 265 ALA A O 1
ATOM 2118 N N . ILE A 1 266 ? -1.655 -29.327 -26.874 1.00 54.06 266 ILE A N 1
ATOM 2119 C CA . ILE A 1 266 ? -1.675 -28.114 -27.693 1.00 54.06 266 ILE A CA 1
ATOM 2120 C C . ILE A 1 266 ? -0.647 -28.342 -28.806 1.00 54.06 266 ILE A C 1
ATOM 2122 O O . ILE A 1 266 ? 0.521 -28.557 -28.474 1.00 54.06 266 ILE A O 1
ATOM 2126 N N . PRO A 1 267 ? -1.025 -28.316 -30.099 1.00 53.31 267 PRO A N 1
ATOM 2127 C CA . PRO A 1 267 ? -0.060 -28.400 -31.186 1.00 53.31 267 PRO A CA 1
ATOM 2128 C C . PRO A 1 267 ? 0.831 -27.156 -31.137 1.00 53.31 267 PRO A C 1
ATOM 2130 O O . PRO A 1 267 ? 0.460 -26.078 -31.599 1.00 53.31 267 PRO A O 1
ATOM 2133 N N . VAL A 1 268 ? 2.000 -27.292 -30.518 1.00 56.06 268 VAL A N 1
ATOM 2134 C CA . VAL A 1 268 ? 3.067 -26.301 -30.614 1.00 56.06 268 VAL A CA 1
ATOM 2135 C C . VAL A 1 268 ? 3.647 -26.451 -32.020 1.00 56.06 268 VAL A C 1
ATOM 2137 O O . VAL A 1 268 ? 4.025 -27.565 -32.379 1.00 56.06 268 VAL A O 1
ATOM 2140 N N . PRO A 1 269 ? 3.705 -25.390 -32.843 1.00 57.28 269 PRO A N 1
ATOM 2141 C CA . PRO A 1 269 ? 4.357 -25.475 -34.140 1.00 57.28 269 PRO A CA 1
ATOM 2142 C C . PRO A 1 269 ? 5.811 -25.919 -33.951 1.00 57.28 269 PRO A C 1
ATOM 2144 O O . PRO A 1 269 ? 6.589 -25.223 -33.294 1.00 57.28 269 PRO A O 1
ATOM 2147 N N . GLU A 1 270 ? 6.182 -27.069 -34.513 1.00 56.69 270 GLU A N 1
ATOM 2148 C CA . GLU A 1 270 ? 7.584 -27.453 -34.662 1.00 56.69 270 GLU A CA 1
ATOM 2149 C C . GLU A 1 270 ? 8.214 -26.507 -35.686 1.00 56.69 270 GLU A C 1
ATOM 2151 O O . GLU A 1 270 ? 8.131 -26.701 -36.895 1.00 56.69 270 GLU A O 1
ATOM 2156 N N . LEU A 1 271 ? 8.786 -25.409 -35.197 1.00 56.56 271 LEU A N 1
ATOM 2157 C CA . LEU A 1 271 ? 9.648 -24.565 -36.008 1.00 56.56 271 LEU A CA 1
ATOM 2158 C C . LEU A 1 271 ? 11.011 -25.249 -36.087 1.00 56.56 271 LEU A C 1
ATOM 2160 O O . LEU A 1 271 ? 11.695 -25.388 -35.068 1.00 56.56 271 LEU A O 1
ATOM 2164 N N . GLU A 1 272 ? 11.409 -25.662 -37.291 1.00 51.25 272 GLU A N 1
ATOM 2165 C CA . GLU A 1 272 ? 12.785 -26.073 -37.553 1.00 51.25 272 GLU A CA 1
ATOM 2166 C C . GLU A 1 272 ? 13.729 -24.963 -37.085 1.00 51.25 272 GLU A C 1
ATOM 2168 O O . GLU A 1 272 ? 13.659 -23.808 -37.516 1.00 51.25 272 GLU A O 1
ATOM 2173 N N . ARG A 1 273 ? 14.629 -25.311 -36.164 1.00 47.69 273 ARG A N 1
ATOM 2174 C CA . ARG A 1 273 ? 15.769 -24.464 -35.833 1.00 47.69 273 ARG A CA 1
ATOM 2175 C C . ARG A 1 273 ? 16.694 -24.432 -37.049 1.00 47.69 273 ARG A C 1
ATOM 2177 O O . ARG A 1 273 ? 17.611 -25.240 -37.138 1.00 47.69 273 ARG A O 1
ATOM 2184 N N . SER A 1 274 ? 16.525 -23.457 -37.933 1.00 48.97 274 SER A N 1
ATOM 2185 C CA . SER A 1 274 ? 17.638 -23.007 -38.765 1.00 48.97 274 SER A CA 1
ATOM 2186 C C . SER A 1 274 ? 18.568 -22.190 -37.862 1.00 48.97 274 SER A C 1
ATOM 2188 O O . SER A 1 274 ? 18.366 -20.990 -37.649 1.00 48.97 274 SER A O 1
ATOM 2190 N N . SER A 1 275 ? 19.546 -22.842 -37.230 1.00 41.94 275 SER A N 1
ATOM 2191 C CA . SER A 1 275 ? 20.654 -22.092 -36.642 1.00 41.94 275 SER A CA 1
ATOM 2192 C C . SER A 1 275 ? 21.380 -21.369 -37.771 1.00 41.94 275 SER A C 1
ATOM 2194 O O . SER A 1 275 ? 21.780 -22.004 -38.740 1.00 41.94 275 SER A O 1
ATOM 2196 N N . MET A 1 276 ? 21.542 -20.053 -37.639 1.00 52.47 276 MET A N 1
ATOM 2197 C CA . MET A 1 276 ? 22.424 -19.243 -38.481 1.00 52.47 276 MET A CA 1
ATOM 2198 C C . MET A 1 276 ? 23.854 -19.774 -38.342 1.00 52.47 276 MET A C 1
ATOM 2200 O O . MET A 1 276 ? 24.560 -19.438 -37.391 1.00 52.47 276 MET A O 1
ATOM 2204 N N . GLY A 1 277 ? 24.224 -20.664 -39.251 1.00 51.38 277 GLY A N 1
ATOM 2205 C CA . GLY A 1 277 ? 25.479 -21.396 -39.252 1.00 51.38 277 GLY A CA 1
ATOM 2206 C C . GLY A 1 277 ? 25.395 -22.544 -40.245 1.00 51.38 277 GLY A C 1
ATOM 2207 O O . GLY A 1 277 ? 25.464 -23.683 -39.813 1.00 51.38 277 GLY A O 1
ATOM 2208 N N . ASP A 1 278 ? 25.097 -22.205 -41.502 1.00 44.06 278 ASP A N 1
ATOM 2209 C CA . ASP A 1 278 ? 25.506 -22.885 -42.741 1.00 44.06 278 ASP A CA 1
ATOM 2210 C C . ASP A 1 278 ? 24.827 -22.161 -43.925 1.00 44.06 278 ASP A C 1
ATOM 2212 O O . ASP A 1 278 ? 23.856 -22.646 -44.495 1.00 44.06 278 ASP A O 1
ATOM 2216 N N . GLU A 1 279 ? 25.293 -20.933 -44.195 1.00 37.47 279 GLU A N 1
ATOM 2217 C CA . GLU A 1 279 ? 25.443 -20.272 -45.513 1.00 37.47 279 GLU A CA 1
ATOM 2218 C C . GLU A 1 279 ? 26.198 -18.941 -45.338 1.00 37.47 279 GLU A C 1
ATOM 2220 O O . GLU A 1 279 ? 25.807 -18.132 -44.461 1.00 37.47 279 GLU A O 1
#

pLDDT: mean 85.49, std 17.66, range [36.78, 98.62]

Foldseek 3Di:
DVPVVLCVLLPDPPNPDDSDDDDDDPVVVVVVVVVQVVCCVVPNQQDEDEDEDDAQVVQVVVCVVPVVRGNYDYCLQAVLLVVVVVVVCVVCVVQVDALLRFAEEEEAPTRSLLSNLVVQLVRSVVVPDDSLSSLQRYWYAAPQGTQACVNCVPPDPSSNSNHHPDDGDRQLLVVCVVSVGQEYAYDHLAAQLCDLSNLLSQLVSGVRRHYHQPHPDNNSGNYDPCSNDVSNPVVCVVVVVDDDPDDDDPPPDPDDDPVVVDPPPDPDPPDPPPDPPDD

Mean predicted aligned error: 10.75 Å